Protein AF-A0A2I0QGS1-F1 (afdb_monomer_lite)

Secondary structure (DSSP, 8-state):
------PPPSEEESSHHHHHHHHHHSPTTPEEEE-S-EE-SS-SEE--TT-SS-EEEEEEEEEE-SSSSEEEEEES-BS-EEEEEEEESSSEEEEEE-EEEEETTEEEEE--BS-EEES-EEES-SS-SEEEES-BS-EEES-EEE----SSS--SEEEES-BS-EEES-EEES-SEEEEEES-BS-EEES-EEESSEEEEEES-TTS--B-----EES--TTS-SEE-S-EEHHHHTS-TTEEGGGTEESS-EEEETTEEESS-B--S-SSGGGS-TTEEEETTTTEEEE----TTEEEETTEEEE--TT-SS-SSS-SHHHHHHHHHHHHTT--EE--TTS-TT--EETTTS-----

Sequence (359 aa):
MLSSNVVACNIYCSDCTSCITAINSVSSGQTICLNTPIFSNETCINNPANFNNKIFDCRVKAISGNGSDYGIYLKGKYNNTIKNCIISNFNEGIYLSSSVEFIGGSYVEVPSSNNLITSNFLMFNNGDGIFIKDSSNNIISDNYIYQSSCNVGCGGISLWWSTDNYIINNNITSNTNGIYLKESSNNFIYNNFFDNWHNIAFEGNVSHINYWNTTKKQGKNIIGGSYLGGNFWSEFSNNLTSCNPNNGFCQNIFSISTNNIDKLPLTMLCLSNNSCLSTEACNMTTHTCQNLNCPENETLFNHTCVKCNLFDFDNNTEVDIFDAVIALEYISKGEIQIANLCTTPEGKIDLKKIGLCSI

Foldseek 3Di:
DDPPPPDDAPEEDAFLVRQLVVQQPDDACHEYEYDAAYEDAEARAAARPNNENYEYEDQLHEYEYQQEYEPHEHELYANYEYENYEFERYLEDYEFAWDWDCPPNDTDTRGHAHYEYEHYEQEHHQFEPYEGECHEHYEYEHYEQEAHEYDDDGANYEYANYAHYEAALYEQEAIQESYEYEVYAHYEAFLYEAHYVHPYYYHDPPQRAYHQWDPWDADQGNLGFGTTIGYEHCVVQVPDPQQQLQRQFGCDWADPDNNYIRNTYGHQNAPFLVSEPLQWGQDNVSSDTHGDDEDPQFDRGRHDTHRFDPQPQVSPNDRDPVSVVNLVVCVVVVHQWGDGPRADPPDTPRNVVVDPDDD

Structure (mmCIF, N/CA/C/O backbone):
data_AF-A0A2I0QGS1-F1
#
_entry.id   AF-A0A2I0QGS1-F1
#
loop_
_atom_site.group_PDB
_atom_site.id
_atom_site.type_symbol
_atom_site.label_atom_id
_atom_site.label_alt_id
_atom_site.label_comp_id
_atom_site.label_asym_id
_atom_site.label_entity_id
_atom_site.label_seq_id
_atom_site.pdbx_PDB_ins_code
_atom_site.Cartn_x
_atom_site.Cartn_y
_atom_site.Cartn_z
_atom_site.occupancy
_atom_site.B_iso_or_equiv
_atom_site.auth_seq_id
_atom_site.auth_comp_id
_atom_site.auth_asym_id
_atom_site.auth_atom_id
_atom_site.pdbx_PDB_model_num
ATOM 1 N N . MET A 1 1 ? -23.903 -2.412 -3.547 1.00 32.41 1 MET A N 1
ATOM 2 C CA . MET A 1 1 ? -23.782 -2.200 -5.004 1.00 32.41 1 MET A CA 1
ATOM 3 C C . MET A 1 1 ? -22.355 -1.767 -5.303 1.00 32.41 1 MET A C 1
ATOM 5 O O . MET A 1 1 ? -21.993 -0.653 -4.958 1.00 32.41 1 MET A O 1
ATOM 9 N N . LEU A 1 2 ? -21.521 -2.659 -5.841 1.00 36.44 2 LEU A N 1
ATOM 10 C CA . LEU A 1 2 ? -20.167 -2.326 -6.292 1.00 36.44 2 LEU A CA 1
ATOM 11 C C . LEU A 1 2 ? -20.243 -1.997 -7.784 1.00 36.44 2 LEU A C 1
ATOM 13 O O . LEU A 1 2 ? -20.258 -2.903 -8.609 1.00 36.44 2 LEU A O 1
ATOM 17 N N . SER A 1 3 ? -20.317 -0.715 -8.135 1.00 38.66 3 SER A N 1
ATOM 18 C CA . SER A 1 3 ? -19.952 -0.268 -9.481 1.00 38.66 3 SER A CA 1
ATOM 19 C C . SER A 1 3 ? -18.496 0.192 -9.443 1.00 38.66 3 SER A C 1
ATOM 21 O O . SER A 1 3 ? -18.204 1.387 -9.408 1.00 38.66 3 SER A O 1
ATOM 23 N N . SER A 1 4 ? -17.555 -0.751 -9.397 1.00 48.75 4 SER A N 1
ATOM 24 C CA . SER A 1 4 ? -16.209 -0.430 -9.856 1.00 48.75 4 SER A CA 1
ATOM 25 C C . SER A 1 4 ? -16.281 -0.372 -11.379 1.00 48.75 4 SER A C 1
ATOM 27 O O . SER A 1 4 ? -16.618 -1.353 -12.039 1.00 48.75 4 SER A O 1
ATOM 29 N N . ASN A 1 5 ? -16.031 0.808 -11.946 1.00 46.31 5 ASN A N 1
ATOM 30 C CA . ASN A 1 5 ? -15.779 0.940 -13.375 1.00 46.31 5 ASN A CA 1
ATOM 31 C C . ASN A 1 5 ? -14.607 0.013 -13.714 1.00 46.31 5 ASN A C 1
ATOM 33 O O . ASN A 1 5 ? -13.456 0.323 -13.402 1.00 46.31 5 ASN A O 1
ATOM 37 N N . VAL A 1 6 ? -14.899 -1.146 -14.305 1.00 54.75 6 VAL A N 1
ATOM 38 C CA . VAL A 1 6 ? -13.878 -2.019 -14.878 1.00 54.75 6 VAL A CA 1
ATOM 39 C C . VAL A 1 6 ? -13.280 -1.235 -16.037 1.00 54.75 6 VAL A C 1
ATOM 41 O O . VAL A 1 6 ? -13.885 -1.121 -17.101 1.00 54.75 6 VAL A O 1
ATOM 44 N N . VAL A 1 7 ? -12.119 -0.621 -15.808 1.00 66.50 7 VAL A N 1
ATOM 45 C CA . VAL A 1 7 ? -11.368 0.033 -16.879 1.00 66.50 7 VAL A CA 1
ATOM 46 C C . VAL A 1 7 ? -11.014 -1.052 -17.892 1.00 66.50 7 VAL A C 1
ATOM 48 O O . VAL A 1 7 ? -10.394 -2.057 -17.545 1.00 66.50 7 VAL A O 1
ATOM 51 N N . ALA A 1 8 ? -11.468 -0.882 -19.132 1.00 80.56 8 ALA A N 1
ATOM 52 C CA . ALA A 1 8 ? -11.190 -1.828 -20.200 1.00 80.56 8 ALA A CA 1
ATOM 53 C C . ALA A 1 8 ? -9.677 -1.893 -20.465 1.00 80.56 8 ALA A C 1
ATOM 55 O O . ALA A 1 8 ? -9.013 -0.866 -20.593 1.00 80.56 8 ALA A O 1
ATOM 56 N N . CYS A 1 9 ? -9.135 -3.106 -20.559 1.00 93.00 9 CYS A N 1
ATOM 57 C CA . CYS A 1 9 ? -7.736 -3.324 -20.916 1.00 93.00 9 CYS A CA 1
ATOM 58 C C . CYS A 1 9 ? -7.487 -2.897 -22.365 1.00 93.00 9 CYS A C 1
ATOM 60 O O . CYS A 1 9 ? -8.205 -3.335 -23.263 1.00 93.00 9 CYS A O 1
ATOM 62 N N . ASN A 1 10 ? -6.453 -2.091 -22.603 1.00 96.12 10 ASN A N 1
ATOM 63 C CA . ASN A 1 10 ? -6.047 -1.710 -23.956 1.00 96.12 10 ASN A CA 1
ATOM 64 C C . ASN A 1 10 ? -5.154 -2.774 -24.598 1.00 96.12 10 ASN A C 1
ATOM 66 O O . ASN A 1 10 ? -5.237 -3.005 -25.800 1.00 96.12 10 ASN A O 1
ATOM 70 N N . ILE A 1 11 ? -4.309 -3.420 -23.797 1.00 97.25 11 ILE A N 1
ATOM 71 C CA . ILE A 1 11 ? -3.409 -4.483 -24.239 1.00 97.25 11 ILE A CA 1
ATOM 72 C C . ILE A 1 11 ? -3.237 -5.518 -23.126 1.00 97.25 11 ILE A C 1
ATOM 74 O O . ILE A 1 11 ? -3.376 -5.201 -21.942 1.00 97.25 11 ILE A O 1
ATOM 78 N N . TYR A 1 12 ? -2.921 -6.749 -23.514 1.00 97.56 12 TYR A N 1
ATOM 79 C CA . TYR A 1 12 ? -2.659 -7.850 -22.596 1.00 97.56 12 TYR A CA 1
ATOM 80 C C . TYR A 1 12 ? -1.213 -8.326 -22.716 1.00 97.56 12 TYR A C 1
ATOM 82 O O . TYR A 1 12 ? -0.638 -8.306 -23.803 1.00 97.56 12 TYR A O 1
ATOM 90 N N . CYS A 1 13 ? -0.657 -8.802 -21.608 1.00 98.19 13 CYS A N 1
ATOM 91 C CA . CYS A 1 13 ? 0.623 -9.502 -21.564 1.00 98.19 13 CYS A CA 1
ATOM 92 C C . CYS A 1 13 ? 0.522 -10.775 -20.717 1.00 98.19 13 CYS A C 1
ATOM 94 O O . CYS A 1 13 ? -0.423 -10.918 -19.940 1.00 98.19 13 CYS A O 1
ATOM 96 N N . SER A 1 14 ? 1.452 -11.716 -20.896 1.00 97.88 14 SER A N 1
ATOM 97 C CA . SER A 1 14 ? 1.392 -13.048 -20.256 1.00 97.88 14 SER A CA 1
ATOM 98 C C . SER A 1 14 ? 2.724 -13.513 -19.649 1.00 97.88 14 SER A C 1
ATOM 100 O O . SER A 1 14 ? 2.772 -14.546 -18.991 1.00 97.88 14 SER A O 1
ATOM 102 N N . ASP A 1 15 ? 3.794 -12.747 -19.841 1.00 98.44 15 ASP A N 1
ATOM 103 C CA . ASP A 1 15 ? 5.128 -12.965 -19.279 1.00 98.44 15 ASP A CA 1
ATOM 104 C C . ASP A 1 15 ? 5.841 -11.607 -19.117 1.00 98.44 15 ASP A C 1
ATOM 106 O O . ASP A 1 15 ? 5.359 -10.581 -19.609 1.00 98.44 15 ASP A O 1
ATOM 110 N N . CYS A 1 16 ? 6.978 -11.575 -18.414 1.00 98.50 16 CYS A N 1
ATOM 111 C CA . CYS A 1 16 ? 7.693 -10.324 -18.135 1.00 98.50 16 CYS A CA 1
ATOM 112 C C . CYS A 1 16 ? 8.069 -9.575 -19.428 1.00 98.50 16 CYS A C 1
ATOM 114 O O . CYS A 1 16 ? 7.838 -8.369 -19.539 1.00 98.50 16 CYS A O 1
ATOM 116 N N . THR A 1 17 ? 8.567 -10.288 -20.444 1.00 98.38 17 THR A N 1
ATOM 117 C CA . THR A 1 17 ? 8.978 -9.704 -21.730 1.00 98.38 17 THR A CA 1
ATOM 118 C C . THR A 1 17 ? 7.805 -9.068 -22.471 1.00 98.38 17 THR A C 1
ATOM 120 O O . THR A 1 17 ? 7.872 -7.898 -22.843 1.00 98.38 17 THR A O 1
ATOM 123 N N . SER A 1 18 ? 6.703 -9.796 -22.645 1.00 98.50 18 SER A N 1
ATOM 124 C CA . SER A 1 18 ? 5.487 -9.300 -23.289 1.00 98.50 18 SER A CA 1
ATOM 125 C C . SER A 1 18 ? 4.861 -8.153 -22.506 1.00 98.50 18 SER A C 1
ATOM 127 O O . SER A 1 18 ? 4.315 -7.243 -23.127 1.00 98.50 18 SER A O 1
ATOM 129 N N . CYS A 1 19 ? 4.975 -8.127 -21.173 1.00 98.56 19 CYS A N 1
ATOM 130 C CA . CYS A 1 19 ? 4.519 -6.991 -20.375 1.00 98.56 19 CYS A CA 1
ATOM 131 C C . CYS A 1 19 ? 5.369 -5.748 -20.630 1.00 98.56 19 CYS A C 1
ATOM 133 O O . CYS A 1 19 ? 4.812 -4.678 -20.869 1.00 98.56 19 CYS A O 1
ATOM 135 N N . ILE A 1 20 ? 6.696 -5.876 -20.674 1.00 98.56 20 ILE A N 1
ATOM 136 C CA . ILE A 1 20 ? 7.593 -4.766 -21.022 1.00 98.56 20 ILE A CA 1
ATOM 137 C C . ILE A 1 20 ? 7.304 -4.263 -22.446 1.00 98.56 20 ILE A C 1
ATOM 139 O O . ILE A 1 20 ? 7.189 -3.053 -22.661 1.00 98.56 20 ILE A O 1
ATOM 143 N N . THR A 1 21 ? 7.130 -5.164 -23.418 1.00 98.50 21 THR A N 1
ATOM 144 C CA . THR A 1 21 ? 6.752 -4.803 -24.794 1.00 98.50 21 THR A CA 1
ATOM 145 C C . THR A 1 21 ? 5.407 -4.079 -24.831 1.00 98.50 21 THR A C 1
ATOM 147 O O . THR A 1 21 ? 5.300 -3.019 -25.449 1.00 98.50 21 THR A O 1
ATOM 150 N N . ALA A 1 22 ? 4.398 -4.597 -24.128 1.00 98.19 22 ALA A N 1
ATOM 151 C CA . ALA A 1 22 ? 3.074 -3.998 -24.051 1.00 98.19 22 ALA A CA 1
ATOM 152 C C . ALA A 1 22 ? 3.127 -2.586 -23.448 1.00 98.19 22 ALA A C 1
ATOM 154 O O . ALA A 1 22 ? 2.631 -1.643 -24.065 1.00 98.19 22 ALA A O 1
ATOM 155 N N . ILE A 1 23 ? 3.808 -2.419 -22.308 1.00 98.06 23 ILE A N 1
ATOM 156 C CA . ILE A 1 23 ? 4.016 -1.124 -21.639 1.00 98.06 23 ILE A CA 1
ATOM 157 C C . ILE A 1 23 ? 4.682 -0.122 -22.582 1.00 98.06 23 ILE A C 1
ATOM 159 O O . ILE A 1 23 ? 4.268 1.037 -22.643 1.00 98.06 23 ILE A O 1
ATOM 163 N N . ASN A 1 24 ? 5.687 -0.561 -23.341 1.00 98.00 24 ASN A N 1
ATOM 164 C CA . ASN A 1 24 ? 6.403 0.320 -24.255 1.00 98.00 24 ASN A CA 1
ATOM 165 C C . ASN A 1 24 ? 5.608 0.708 -25.510 1.00 98.00 24 ASN A C 1
ATOM 167 O O . ASN A 1 24 ? 5.930 1.728 -26.122 1.00 98.00 24 ASN A O 1
ATOM 171 N N . SER A 1 25 ? 4.600 -0.085 -25.883 1.00 96.88 25 SER A N 1
ATOM 172 C CA . SER A 1 25 ? 3.802 0.099 -27.103 1.00 96.88 25 SER A CA 1
ATOM 173 C C . SER A 1 25 ? 2.579 1.001 -26.929 1.00 96.88 25 SER A C 1
ATOM 175 O O . SER A 1 25 ? 2.129 1.623 -27.891 1.00 96.88 25 SER A O 1
ATOM 177 N N . VAL A 1 26 ? 2.024 1.070 -25.716 1.00 96.19 26 VAL A N 1
ATOM 178 C CA . VAL A 1 26 ? 0.773 1.791 -25.469 1.00 96.19 26 VAL A CA 1
ATOM 179 C C . VAL A 1 26 ? 0.989 3.285 -25.242 1.00 96.19 26 VAL A C 1
ATOM 181 O O . VAL A 1 26 ? 2.034 3.744 -24.777 1.00 96.19 26 VAL A O 1
ATOM 184 N N . SER A 1 27 ? -0.044 4.060 -25.555 1.00 96.69 27 SER A N 1
ATOM 185 C CA . SER A 1 27 ? -0.087 5.507 -25.348 1.00 96.69 27 SER A CA 1
ATOM 186 C C . SER A 1 27 ? -0.335 5.880 -23.881 1.00 96.69 27 SER A C 1
ATOM 188 O O . SER A 1 27 ? -0.695 5.046 -23.051 1.00 96.69 27 SER A O 1
ATOM 190 N N . SER A 1 28 ? -0.142 7.160 -23.558 1.00 96.81 28 SER A N 1
ATOM 191 C CA . SER A 1 28 ? -0.518 7.734 -22.259 1.00 96.81 28 SER A CA 1
ATOM 192 C C . SER A 1 28 ? -2.003 7.488 -21.943 1.00 96.81 28 SER A C 1
ATOM 194 O O . SER A 1 28 ? -2.846 7.530 -22.838 1.00 96.81 28 SER A O 1
ATOM 196 N N . GLY A 1 29 ? -2.319 7.216 -20.679 1.00 93.75 29 GLY A N 1
ATOM 197 C CA . GLY A 1 29 ? -3.659 6.918 -20.170 1.00 93.75 29 GLY A CA 1
ATOM 198 C C . GLY A 1 29 ? -4.144 5.486 -20.418 1.00 93.75 29 GLY A C 1
ATOM 199 O O . GLY A 1 29 ? -5.206 5.116 -19.920 1.00 93.75 29 GLY A O 1
ATOM 200 N N . GLN A 1 30 ? -3.397 4.668 -21.167 1.00 96.25 30 GLN A N 1
ATOM 201 C CA . GLN A 1 30 ? -3.814 3.305 -21.492 1.00 96.25 30 GLN A CA 1
ATOM 202 C C . GLN A 1 30 ? -3.468 2.297 -20.388 1.00 96.25 30 GLN A C 1
ATOM 204 O O . GLN A 1 30 ? -2.495 2.446 -19.643 1.00 96.25 30 GLN A O 1
ATOM 209 N N . THR A 1 31 ? -4.292 1.250 -20.314 1.00 97.56 31 THR A N 1
ATOM 210 C CA . THR A 1 31 ? -4.192 0.160 -19.343 1.00 97.56 31 THR A CA 1
ATOM 211 C C . THR A 1 31 ? -3.595 -1.091 -19.981 1.00 97.56 31 THR A C 1
ATOM 213 O O . THR A 1 31 ? -4.142 -1.638 -20.942 1.00 97.56 31 THR A O 1
ATOM 216 N N . ILE A 1 32 ? -2.491 -1.561 -19.408 1.00 98.12 32 ILE A N 1
ATOM 217 C CA . ILE A 1 32 ? -1.868 -2.854 -19.676 1.00 98.12 32 ILE A CA 1
ATOM 218 C C . ILE A 1 32 ? -2.392 -3.841 -18.641 1.00 98.12 32 ILE A C 1
ATOM 220 O O . ILE A 1 32 ? -2.326 -3.566 -17.443 1.00 98.12 32 ILE A O 1
ATOM 224 N N . CYS A 1 33 ? -2.890 -4.986 -19.097 1.00 98.19 33 CYS A N 1
ATOM 225 C CA . CYS A 1 33 ? -3.448 -6.000 -18.218 1.00 98.19 33 CYS A CA 1
ATOM 226 C C . CYS A 1 33 ? -2.664 -7.304 -18.246 1.00 98.19 33 CYS A C 1
ATOM 228 O O . CYS A 1 33 ? -2.400 -7.863 -19.313 1.00 98.19 33 CYS A O 1
ATOM 230 N N . LEU A 1 34 ? -2.396 -7.851 -17.065 1.00 97.75 34 LEU A N 1
ATOM 231 C CA . LEU A 1 34 ? -1.830 -9.188 -16.963 1.00 97.75 34 LEU A CA 1
ATOM 232 C C . LEU A 1 34 ? -2.898 -10.248 -17.266 1.00 97.75 34 LEU A C 1
ATOM 234 O O . LEU A 1 34 ? -3.995 -10.242 -16.693 1.00 97.75 34 LEU A O 1
ATOM 238 N N . ASN A 1 35 ? -2.595 -11.175 -18.171 1.00 95.44 35 ASN A N 1
ATOM 239 C CA . ASN A 1 35 ? -3.523 -12.213 -18.617 1.00 95.44 35 ASN A CA 1
ATOM 240 C C . ASN A 1 35 ? -3.312 -13.567 -17.930 1.00 95.44 35 ASN A C 1
ATOM 242 O O . ASN A 1 35 ? -4.267 -14.325 -17.790 1.00 95.44 35 ASN A O 1
ATOM 246 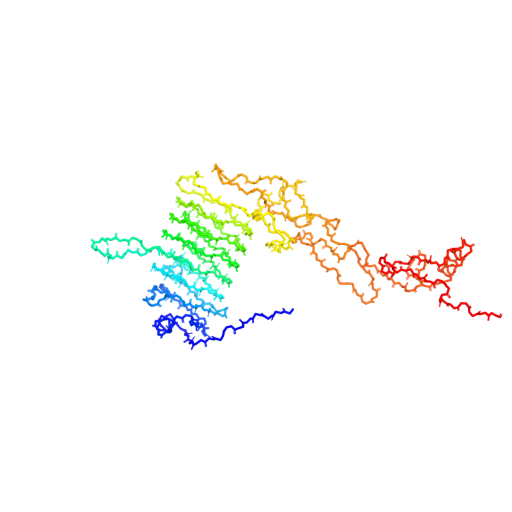N N . THR A 1 36 ? -2.109 -13.851 -17.441 1.00 95.56 36 THR A N 1
ATOM 247 C CA . THR A 1 36 ? -1.756 -15.109 -16.764 1.00 95.56 36 THR A CA 1
ATOM 248 C C . THR A 1 36 ? -0.816 -14.830 -15.593 1.00 95.56 36 THR A C 1
ATOM 250 O O . THR A 1 36 ? -0.124 -13.818 -15.621 1.00 95.56 36 THR A O 1
ATOM 253 N N . PRO A 1 37 ? -0.773 -15.680 -14.554 1.00 97.56 37 PRO A N 1
ATOM 254 C CA . PRO A 1 37 ? 0.287 -15.603 -13.553 1.00 97.56 37 PRO A CA 1
ATOM 255 C C . PRO A 1 37 ? 1.679 -15.726 -14.193 1.00 97.56 37 PRO A C 1
ATOM 257 O O . PRO A 1 37 ? 1.837 -16.460 -15.170 1.00 97.56 37 PRO A O 1
ATOM 260 N N . ILE A 1 38 ? 2.673 -15.035 -13.635 1.00 98.44 38 ILE A N 1
ATOM 261 C CA . ILE A 1 38 ? 4.065 -15.032 -14.097 1.00 98.44 38 ILE A CA 1
ATOM 262 C C . ILE A 1 38 ? 4.978 -15.532 -12.979 1.00 98.44 38 ILE A C 1
ATOM 264 O O . ILE A 1 38 ? 4.819 -15.147 -11.822 1.00 98.44 38 ILE A O 1
ATOM 268 N N . PHE A 1 39 ? 5.974 -16.333 -13.348 1.00 97.88 39 PHE A N 1
ATOM 269 C CA . PHE A 1 39 ? 7.136 -16.626 -12.515 1.00 97.88 39 PHE A CA 1
ATOM 270 C C . PHE A 1 39 ? 8.396 -16.027 -13.156 1.00 97.88 39 PHE A C 1
ATOM 272 O O . PHE A 1 39 ? 8.568 -16.141 -14.370 1.00 97.88 39 PHE A O 1
ATOM 279 N N . SER A 1 40 ? 9.267 -15.404 -12.360 1.00 97.81 40 SER A N 1
ATOM 280 C CA . SER A 1 40 ? 10.517 -14.783 -12.815 1.00 97.81 40 SER A CA 1
ATOM 281 C C . SER A 1 40 ? 11.689 -15.163 -11.908 1.00 97.81 40 SER A C 1
ATOM 283 O O . SER A 1 40 ? 11.538 -15.231 -10.694 1.00 97.81 40 SER A O 1
ATOM 285 N N . ASN A 1 41 ? 12.872 -15.377 -12.488 1.00 97.44 41 ASN A N 1
ATOM 286 C CA . ASN A 1 41 ? 14.121 -15.567 -11.729 1.00 97.44 41 ASN A CA 1
ATOM 287 C C . ASN A 1 41 ? 14.941 -14.275 -11.588 1.00 97.44 41 ASN A C 1
ATOM 289 O O . ASN A 1 41 ? 16.016 -14.299 -11.002 1.00 97.44 41 ASN A O 1
ATOM 293 N N . GLU A 1 42 ? 14.454 -13.187 -12.176 1.00 97.88 42 GLU A N 1
ATOM 294 C CA . GLU A 1 42 ? 15.071 -11.863 -12.192 1.00 97.88 42 GLU A CA 1
ATOM 295 C C . GLU A 1 42 ? 13.987 -10.792 -12.014 1.00 97.88 42 GLU A C 1
ATOM 297 O O . GLU A 1 42 ? 12.804 -11.107 -11.825 1.00 97.88 42 GLU A O 1
ATOM 302 N N . THR A 1 43 ? 14.359 -9.516 -12.132 1.00 98.69 43 THR A N 1
ATOM 303 C CA . THR A 1 43 ? 13.372 -8.433 -12.083 1.00 98.69 43 THR A CA 1
ATOM 304 C C . THR A 1 43 ? 12.337 -8.580 -13.202 1.00 98.69 43 THR A C 1
ATOM 306 O O . THR A 1 43 ? 12.707 -8.528 -14.373 1.00 98.69 43 THR A O 1
ATOM 309 N N . CYS A 1 44 ? 11.044 -8.706 -12.876 1.00 98.69 44 CYS A N 1
ATOM 310 C CA . CYS A 1 44 ? 10.032 -8.971 -13.905 1.00 98.69 44 CYS A CA 1
ATOM 311 C C . CYS A 1 44 ? 9.688 -7.722 -14.728 1.00 98.69 44 CYS A C 1
ATOM 313 O O . CYS A 1 44 ? 9.939 -7.671 -15.932 1.00 98.69 44 CYS A O 1
ATOM 315 N N . ILE A 1 45 ? 9.131 -6.681 -14.103 1.00 98.75 45 ILE A N 1
ATOM 316 C CA . ILE A 1 45 ? 8.904 -5.401 -14.787 1.00 98.75 45 ILE A CA 1
ATOM 317 C C . ILE A 1 45 ? 10.102 -4.498 -14.512 1.00 98.75 45 ILE A C 1
ATOM 319 O O . ILE A 1 45 ? 10.104 -3.709 -13.569 1.00 98.75 45 ILE A O 1
ATOM 323 N N . ASN A 1 46 ? 11.144 -4.647 -15.329 1.00 98.38 46 ASN A N 1
ATOM 324 C CA . ASN A 1 46 ? 12.415 -3.954 -15.141 1.00 98.38 46 ASN A CA 1
ATOM 325 C C . ASN A 1 46 ? 12.457 -2.614 -15.886 1.00 98.38 46 ASN A C 1
ATOM 327 O O . ASN A 1 46 ? 12.838 -2.554 -17.055 1.00 98.38 46 ASN A O 1
ATOM 331 N N . ASN A 1 47 ? 12.035 -1.546 -15.207 1.00 98.06 47 ASN A N 1
ATOM 332 C CA . ASN A 1 47 ? 12.120 -0.151 -15.642 1.00 98.06 47 ASN A CA 1
ATOM 333 C C . ASN A 1 47 ? 11.890 0.090 -17.157 1.00 98.06 47 ASN A C 1
ATOM 335 O O . ASN A 1 47 ? 12.785 0.589 -17.850 1.00 98.06 47 ASN A O 1
ATOM 339 N N . PRO A 1 48 ? 10.703 -0.235 -17.708 1.00 97.75 48 PRO A N 1
ATOM 340 C CA . PRO A 1 48 ? 10.429 -0.035 -19.128 1.00 97.75 48 PRO A CA 1
ATOM 341 C C . PRO A 1 48 ? 10.589 1.439 -19.528 1.00 97.75 48 PRO A C 1
ATOM 343 O O . PRO A 1 48 ? 10.124 2.349 -18.833 1.00 97.75 48 PRO A O 1
ATOM 346 N N . ALA A 1 49 ? 11.229 1.687 -20.674 1.00 95.56 49 ALA A N 1
ATOM 347 C CA . ALA A 1 49 ? 11.586 3.030 -21.131 1.00 95.56 49 ALA A CA 1
ATOM 348 C C . ALA A 1 49 ? 10.381 3.986 -21.159 1.00 95.56 49 ALA A C 1
ATOM 350 O O . ALA A 1 49 ? 10.453 5.082 -20.598 1.00 95.56 49 ALA A O 1
ATOM 351 N N . ASN A 1 50 ? 9.249 3.536 -21.705 1.00 96.12 50 ASN A N 1
ATOM 352 C CA . ASN A 1 50 ? 8.061 4.367 -21.885 1.00 96.12 50 ASN A CA 1
ATOM 353 C C . ASN A 1 50 ? 7.028 4.202 -20.762 1.00 96.12 50 ASN A C 1
ATOM 355 O O . ASN A 1 50 ? 5.850 4.472 -20.987 1.00 96.12 50 ASN A O 1
ATOM 359 N N . PHE A 1 51 ? 7.412 3.784 -19.554 1.00 97.69 51 PHE A N 1
ATOM 360 C CA . PHE A 1 51 ? 6.452 3.619 -18.458 1.00 97.69 51 PHE A CA 1
ATOM 361 C C . PHE A 1 51 ? 6.167 4.930 -17.703 1.00 97.69 51 PHE A C 1
ATOM 363 O O . PHE A 1 51 ? 6.556 5.086 -16.554 1.00 97.69 51 PHE A O 1
ATOM 370 N N . ASN A 1 52 ? 5.490 5.873 -18.359 1.00 98.38 52 ASN A N 1
ATOM 371 C CA . ASN A 1 52 ? 4.952 7.089 -17.741 1.00 98.38 52 ASN A CA 1
ATOM 372 C C . ASN A 1 52 ? 3.497 7.292 -18.162 1.00 98.38 52 ASN A C 1
ATOM 374 O O . ASN A 1 52 ? 3.154 7.035 -19.326 1.00 98.38 52 ASN A O 1
ATOM 378 N N . ASN A 1 53 ? 2.682 7.822 -17.245 1.00 98.44 53 ASN A N 1
ATOM 379 C CA . ASN A 1 53 ? 1.255 8.085 -17.447 1.00 98.44 53 ASN A CA 1
ATOM 380 C C . ASN A 1 53 ? 0.466 6.830 -17.870 1.00 98.44 53 ASN A C 1
ATOM 382 O O . ASN A 1 53 ? -0.361 6.900 -18.777 1.00 98.44 53 ASN A O 1
ATOM 386 N N . LYS A 1 54 ? 0.763 5.658 -17.302 1.00 98.19 54 LYS A N 1
ATOM 387 C CA . LYS A 1 54 ? 0.143 4.381 -17.703 1.00 98.19 54 LYS A CA 1
ATOM 388 C C . LYS A 1 54 ? -0.391 3.606 -16.511 1.00 98.19 54 LYS A C 1
ATOM 390 O O . LYS A 1 54 ? 0.049 3.794 -15.380 1.00 98.19 54 LYS A O 1
ATOM 395 N N . ILE A 1 55 ? -1.323 2.699 -16.782 1.00 98.56 55 ILE A N 1
ATOM 396 C CA . ILE A 1 55 ? -1.907 1.819 -15.770 1.00 98.56 55 ILE A CA 1
ATOM 397 C C . ILE A 1 55 ? -1.431 0.393 -16.047 1.00 98.56 55 ILE A C 1
ATOM 399 O O . ILE A 1 55 ? -1.657 -0.130 -17.135 1.00 98.56 55 ILE A O 1
ATOM 403 N N . PHE A 1 56 ? -0.799 -0.240 -15.066 1.00 98.50 56 PHE A N 1
ATOM 404 C CA . PHE A 1 56 ? -0.508 -1.669 -15.062 1.00 98.50 56 PHE A CA 1
ATOM 405 C C . PHE A 1 56 ? -1.443 -2.352 -14.063 1.00 98.50 56 PHE A C 1
ATOM 407 O O . PHE A 1 56 ? -1.338 -2.156 -12.852 1.00 98.50 56 PHE A O 1
ATOM 414 N N . ASP A 1 57 ? -2.411 -3.097 -14.592 1.00 98.38 57 ASP A N 1
ATOM 415 C CA . ASP A 1 57 ? -3.440 -3.793 -13.823 1.00 98.38 57 ASP A CA 1
ATOM 416 C C . ASP A 1 57 ? -3.215 -5.303 -13.920 1.00 98.38 57 ASP A C 1
ATOM 418 O O . ASP A 1 57 ? -3.442 -5.927 -14.960 1.00 98.38 57 ASP A O 1
ATOM 422 N N . CYS A 1 58 ? -2.781 -5.926 -12.830 1.00 97.81 58 CYS A N 1
ATOM 423 C CA . CYS A 1 58 ? -2.536 -7.363 -12.846 1.00 97.81 58 CYS A CA 1
ATOM 424 C C . CYS A 1 58 ? -3.825 -8.193 -12.769 1.00 97.81 58 CYS A C 1
ATOM 426 O O . CYS A 1 58 ? -3.780 -9.409 -12.952 1.00 97.81 58 CYS A O 1
ATOM 428 N N . ARG A 1 59 ? -4.985 -7.571 -12.514 1.00 94.50 59 ARG A N 1
ATOM 429 C CA . ARG A 1 59 ? -6.291 -8.243 -12.435 1.00 94.50 59 ARG A CA 1
ATOM 430 C C . ARG A 1 59 ? -6.289 -9.444 -11.485 1.00 94.50 59 ARG A C 1
ATOM 432 O O . ARG A 1 59 ? -6.802 -10.510 -11.825 1.00 94.50 59 ARG A O 1
ATOM 439 N N . VAL A 1 60 ? -5.687 -9.250 -10.315 1.00 93.44 60 VAL A N 1
ATOM 440 C CA . VAL A 1 60 ? -5.522 -10.221 -9.222 1.00 93.44 60 VAL A CA 1
ATOM 441 C C . VAL A 1 60 ? -4.704 -11.449 -9.647 1.00 93.44 60 VAL A C 1
ATOM 443 O O . VAL A 1 60 ? -4.857 -12.539 -9.107 1.00 93.44 60 VAL A O 1
ATOM 446 N N . LYS A 1 61 ? -3.823 -11.297 -10.643 1.00 95.06 61 LYS A N 1
ATOM 447 C CA . LYS A 1 61 ? -2.880 -12.345 -11.053 1.00 95.06 61 LYS A CA 1
ATOM 448 C C . LYS A 1 61 ? -1.521 -12.150 -10.401 1.00 95.06 61 LYS A C 1
ATOM 450 O O . LYS A 1 61 ? -1.125 -11.026 -10.083 1.00 95.06 61 LYS A O 1
ATOM 455 N N . ALA A 1 62 ? -0.836 -13.274 -10.213 1.00 96.56 62 ALA A N 1
ATOM 456 C CA . ALA A 1 62 ? 0.444 -13.314 -9.532 1.00 96.56 62 ALA A CA 1
ATOM 457 C C . ALA A 1 62 ? 1.618 -12.962 -10.451 1.00 96.56 62 ALA A C 1
ATOM 459 O O . ALA A 1 62 ? 1.654 -13.379 -11.606 1.00 96.56 62 ALA A O 1
ATOM 460 N N . ILE A 1 63 ? 2.584 -12.237 -9.902 1.00 98.69 63 ILE A N 1
ATOM 461 C CA . ILE A 1 63 ? 3.959 -12.137 -10.379 1.00 98.69 63 ILE A CA 1
ATOM 462 C C . ILE A 1 63 ? 4.809 -12.645 -9.215 1.00 98.69 63 ILE A C 1
ATOM 464 O O . ILE A 1 63 ? 4.845 -12.016 -8.159 1.00 98.69 63 ILE A O 1
ATOM 468 N N . SER A 1 64 ? 5.443 -13.799 -9.382 1.00 98.25 64 SER A N 1
ATOM 469 C CA . SER A 1 64 ? 6.208 -14.456 -8.322 1.00 98.25 64 SER A CA 1
ATOM 470 C C . SER A 1 64 ? 7.680 -14.583 -8.698 1.00 98.25 64 SER A C 1
ATOM 472 O O . SER A 1 64 ? 8.001 -14.884 -9.847 1.00 98.25 64 SER A O 1
ATOM 474 N N . GLY A 1 65 ? 8.559 -14.361 -7.726 1.00 98.19 65 GLY A N 1
ATOM 475 C CA . GLY A 1 65 ? 10.004 -14.497 -7.861 1.00 98.19 65 GLY A CA 1
ATOM 476 C C . GLY A 1 65 ? 10.565 -15.753 -7.188 1.00 98.19 65 GLY A C 1
ATOM 477 O O . GLY A 1 65 ? 9.830 -16.657 -6.778 1.00 98.19 65 GLY A O 1
ATOM 478 N N . ASN A 1 66 ? 11.889 -15.785 -7.044 1.00 96.25 66 ASN A N 1
ATOM 479 C CA . ASN A 1 66 ? 12.671 -16.834 -6.376 1.00 96.25 66 ASN A CA 1
ATOM 480 C C . ASN A 1 66 ? 13.344 -16.360 -5.065 1.00 96.25 66 ASN A C 1
ATOM 482 O O . ASN A 1 66 ? 14.170 -17.074 -4.499 1.00 96.25 66 ASN A O 1
ATOM 486 N N . GLY A 1 67 ? 13.012 -15.156 -4.599 1.00 93.56 67 GLY A N 1
ATOM 487 C CA . GLY A 1 67 ? 13.565 -14.509 -3.413 1.00 93.56 67 GLY A CA 1
ATOM 488 C C . GLY A 1 67 ? 14.671 -13.485 -3.689 1.00 93.56 67 GLY A C 1
ATOM 489 O O . GLY A 1 67 ? 15.185 -12.911 -2.729 1.00 93.56 67 GLY A O 1
ATOM 490 N 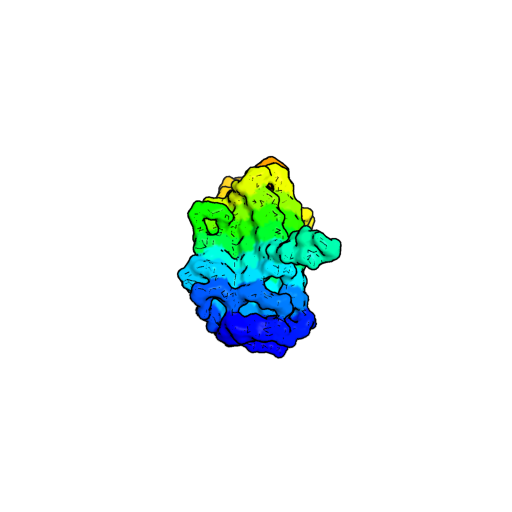N . SER A 1 68 ? 15.048 -13.250 -4.951 1.00 95.38 68 SER A N 1
ATOM 491 C CA . SER A 1 68 ? 15.968 -12.180 -5.365 1.00 95.38 68 SER A CA 1
ATOM 492 C C . SER A 1 68 ? 15.257 -11.090 -6.171 1.00 95.38 68 SER A C 1
ATOM 494 O O . SER A 1 68 ? 14.070 -11.203 -6.477 1.00 95.38 68 SER A O 1
ATOM 496 N N . ASP A 1 69 ? 15.989 -10.024 -6.507 1.00 97.88 69 ASP A N 1
ATOM 497 C CA . ASP A 1 69 ? 15.560 -8.985 -7.453 1.00 97.88 69 ASP A CA 1
ATOM 498 C C . ASP A 1 69 ? 14.220 -8.312 -7.096 1.00 97.88 69 ASP A C 1
ATOM 500 O O . ASP A 1 69 ? 13.821 -8.274 -5.930 1.00 97.88 69 ASP A O 1
ATOM 504 N N . TYR A 1 70 ? 13.558 -7.703 -8.085 1.00 98.62 70 TYR A N 1
ATOM 505 C CA . TYR A 1 70 ? 12.372 -6.880 -7.879 1.00 98.62 70 TYR A CA 1
ATOM 506 C C . TYR A 1 70 ? 11.167 -7.393 -8.675 1.00 98.62 70 TYR A C 1
ATOM 508 O O . TYR A 1 70 ? 11.283 -7.716 -9.856 1.00 98.62 70 TYR A O 1
ATOM 516 N N . GLY A 1 71 ? 9.971 -7.399 -8.092 1.00 98.75 71 GLY A N 1
ATOM 517 C CA . GLY A 1 71 ? 8.763 -7.729 -8.856 1.00 98.75 71 GLY A CA 1
ATOM 518 C C . GLY A 1 71 ? 8.500 -6.680 -9.938 1.00 98.75 71 GLY A C 1
ATOM 519 O O . GLY A 1 71 ? 8.449 -6.975 -11.138 1.00 98.75 71 GLY A O 1
ATOM 520 N N . ILE A 1 72 ? 8.390 -5.424 -9.507 1.00 98.88 72 ILE A N 1
ATOM 521 C CA . ILE A 1 72 ? 8.244 -4.256 -10.378 1.00 98.88 72 ILE A CA 1
ATOM 522 C C . ILE A 1 72 ? 9.243 -3.190 -9.944 1.00 98.88 72 ILE A C 1
ATOM 524 O O . ILE A 1 72 ? 9.203 -2.737 -8.806 1.00 98.88 72 ILE A O 1
ATOM 528 N N . TYR A 1 73 ? 10.099 -2.750 -10.862 1.00 98.88 73 TYR A N 1
ATOM 529 C CA . TYR A 1 73 ? 11.089 -1.711 -10.610 1.00 98.88 73 TYR A CA 1
ATOM 530 C C . TYR A 1 73 ? 10.882 -0.514 -11.534 1.00 98.88 73 TYR A C 1
ATOM 532 O O . TYR A 1 73 ? 10.913 -0.658 -12.757 1.00 98.88 73 TYR A O 1
ATOM 540 N N . LEU A 1 74 ? 10.708 0.676 -10.957 1.00 98.62 74 LEU A N 1
ATOM 541 C CA . LEU A 1 74 ? 10.563 1.934 -11.681 1.00 98.62 74 LEU A CA 1
ATOM 542 C C . LEU A 1 74 ? 11.631 2.939 -11.239 1.00 98.62 74 LEU A C 1
ATOM 544 O O . LEU A 1 74 ? 11.745 3.259 -10.058 1.00 98.62 74 LEU A O 1
ATOM 548 N N . LYS A 1 75 ? 12.379 3.470 -12.211 1.00 98.19 75 LYS A N 1
ATOM 549 C CA . LYS A 1 75 ? 13.456 4.437 -11.987 1.00 98.19 75 LYS A CA 1
ATOM 550 C C . LYS A 1 75 ? 13.156 5.749 -12.711 1.00 98.19 75 LYS A C 1
ATOM 552 O O . LYS A 1 75 ? 13.120 5.773 -13.944 1.00 98.19 75 LYS A O 1
ATOM 557 N N . GLY A 1 76 ? 12.944 6.823 -11.951 1.00 97.94 76 GLY A N 1
ATOM 558 C CA . GLY A 1 76 ? 12.554 8.144 -12.459 1.00 97.94 76 GLY A CA 1
ATOM 559 C C . GLY A 1 76 ? 11.241 8.134 -13.249 1.00 97.94 76 GLY A C 1
ATOM 560 O O . GLY A 1 76 ? 11.117 8.832 -14.255 1.00 97.94 76 GLY A O 1
ATOM 561 N N . LYS A 1 77 ? 10.279 7.282 -12.867 1.00 98.19 77 LYS A N 1
ATOM 562 C CA . LYS A 1 77 ? 8.987 7.165 -13.565 1.00 98.19 77 LYS A CA 1
ATOM 563 C C . LYS A 1 77 ? 7.886 7.903 -12.829 1.00 98.19 77 LYS A C 1
ATOM 565 O O . LYS A 1 77 ? 7.919 8.018 -11.603 1.00 98.19 77 LYS A O 1
ATOM 570 N N . TYR A 1 78 ? 6.897 8.379 -13.577 1.00 98.56 78 TYR A N 1
ATOM 571 C CA . TYR A 1 78 ? 5.855 9.230 -13.025 1.00 98.56 78 TYR A CA 1
ATOM 572 C C . TYR A 1 78 ? 4.456 8.996 -13.589 1.00 98.56 78 TYR A C 1
ATOM 574 O O . TYR A 1 78 ? 4.272 8.521 -14.716 1.00 98.56 78 TYR A O 1
ATOM 582 N N . ASN A 1 79 ? 3.459 9.396 -12.794 1.00 98.62 79 ASN A N 1
ATOM 583 C CA . ASN A 1 79 ? 2.032 9.323 -13.122 1.00 98.62 79 ASN A CA 1
ATOM 584 C C . ASN A 1 79 ? 1.551 7.909 -13.488 1.00 98.62 79 ASN A C 1
ATOM 586 O O . ASN A 1 79 ? 0.627 7.752 -14.288 1.00 98.62 79 ASN A O 1
ATOM 590 N N . ASN A 1 80 ? 2.181 6.860 -12.958 1.00 98.75 80 ASN A N 1
ATOM 591 C CA . ASN A 1 80 ? 1.750 5.492 -13.228 1.00 98.75 80 ASN A CA 1
ATOM 592 C C . ASN A 1 80 ? 0.798 4.983 -12.152 1.00 98.75 80 ASN A C 1
ATOM 594 O O . ASN A 1 80 ? 0.877 5.387 -10.999 1.00 98.75 80 ASN A O 1
ATOM 598 N N . THR A 1 81 ? -0.083 4.056 -12.515 1.00 98.81 81 THR A N 1
ATOM 599 C CA . THR A 1 81 ? -0.878 3.285 -11.552 1.00 98.81 81 THR A CA 1
ATOM 600 C C . THR A 1 81 ? -0.489 1.816 -11.631 1.00 98.81 81 THR A C 1
ATOM 602 O O . THR A 1 81 ? -0.590 1.226 -12.703 1.00 98.81 81 THR A O 1
ATOM 605 N N . ILE A 1 82 ? -0.089 1.219 -10.512 1.00 98.88 82 ILE A N 1
ATOM 606 C CA . ILE A 1 82 ? 0.132 -0.224 -10.368 1.00 98.88 82 ILE A CA 1
ATOM 607 C C . ILE A 1 82 ? -0.957 -0.760 -9.449 1.00 98.88 82 ILE A C 1
ATOM 609 O O . ILE A 1 82 ? -1.043 -0.342 -8.288 1.00 98.88 82 ILE A O 1
ATOM 613 N N . LYS A 1 83 ? -1.801 -1.661 -9.959 1.00 98.56 83 LYS A N 1
ATOM 614 C CA . LYS A 1 83 ? -2.935 -2.157 -9.181 1.00 98.56 83 LYS A CA 1
ATOM 615 C C . LYS A 1 83 ? -3.300 -3.611 -9.401 1.00 98.56 83 LYS A C 1
ATOM 617 O O . LYS A 1 83 ? -3.040 -4.188 -10.457 1.00 98.56 83 LYS A O 1
ATOM 622 N N . ASN A 1 84 ? -4.000 -4.157 -8.408 1.00 97.25 84 ASN A N 1
ATOM 623 C CA . ASN A 1 84 ? -4.557 -5.507 -8.417 1.00 97.25 84 ASN A CA 1
ATOM 624 C C . ASN A 1 84 ? -3.500 -6.592 -8.666 1.00 97.25 84 ASN A C 1
ATOM 626 O O . ASN A 1 84 ? -3.808 -7.606 -9.285 1.00 97.25 84 ASN A O 1
ATOM 630 N N . CYS A 1 85 ? -2.252 -6.388 -8.252 1.00 98.19 85 CYS A N 1
ATOM 631 C CA . CYS A 1 85 ? -1.178 -7.367 -8.397 1.00 98.19 85 CYS A CA 1
ATOM 632 C C . CYS A 1 85 ? -1.032 -8.213 -7.143 1.00 98.19 85 CYS A C 1
ATOM 634 O O . CYS A 1 85 ? -1.113 -7.694 -6.035 1.00 98.19 85 CYS A O 1
ATOM 636 N N . ILE A 1 86 ? -0.792 -9.511 -7.326 1.00 98.25 86 ILE A N 1
ATOM 637 C CA . ILE A 1 86 ? -0.266 -10.375 -6.268 1.00 98.25 86 ILE A CA 1
ATOM 638 C C . ILE A 1 86 ? 1.235 -10.500 -6.538 1.00 98.25 86 ILE A C 1
ATOM 640 O O . ILE A 1 86 ? 1.617 -11.089 -7.542 1.00 98.25 86 ILE A O 1
ATOM 644 N N . ILE A 1 87 ? 2.086 -9.902 -5.709 1.00 98.75 87 ILE A N 1
ATOM 645 C CA . ILE A 1 87 ? 3.541 -9.889 -5.907 1.00 98.75 87 ILE A CA 1
ATOM 646 C C . ILE A 1 87 ? 4.199 -10.620 -4.748 1.00 98.75 87 ILE A C 1
ATOM 648 O O . ILE A 1 87 ? 3.990 -10.251 -3.591 1.00 98.75 87 ILE A O 1
ATOM 652 N N . SER A 1 88 ? 4.979 -11.657 -5.047 1.00 97.75 88 SER A N 1
ATOM 653 C CA . SER A 1 88 ? 5.552 -12.499 -4.000 1.00 97.75 88 SER A CA 1
ATOM 654 C C . SER A 1 88 ? 6.951 -13.007 -4.291 1.00 97.75 88 SER A C 1
ATOM 656 O O . SER A 1 88 ? 7.312 -13.191 -5.451 1.00 97.75 88 SER A O 1
ATOM 658 N N . ASN A 1 89 ? 7.692 -13.344 -3.234 1.00 96.19 89 ASN A N 1
ATOM 659 C CA . ASN A 1 89 ? 9.008 -13.976 -3.319 1.00 96.19 89 ASN A CA 1
ATOM 660 C C . ASN A 1 89 ? 10.013 -13.172 -4.164 1.00 96.19 89 ASN A C 1
ATOM 662 O O . ASN A 1 89 ? 10.737 -13.751 -4.965 1.00 96.19 89 ASN A O 1
ATOM 666 N N . PHE A 1 90 ? 10.059 -11.852 -4.028 1.00 98.00 90 PHE A N 1
ATOM 667 C CA . PHE A 1 90 ? 11.165 -11.032 -4.534 1.00 98.00 90 PHE A CA 1
ATOM 668 C C . PHE A 1 90 ? 12.018 -10.540 -3.368 1.00 98.00 90 PHE A C 1
ATOM 670 O O . PHE A 1 90 ? 11.623 -10.697 -2.213 1.00 98.00 90 PHE A O 1
ATOM 677 N N . ASN A 1 91 ? 13.176 -9.938 -3.641 1.00 97.44 91 ASN A N 1
ATOM 678 C CA . ASN A 1 91 ? 13.814 -9.125 -2.610 1.00 97.44 91 ASN A CA 1
ATOM 679 C C . ASN A 1 91 ? 12.935 -7.897 -2.331 1.00 97.44 91 ASN A C 1
ATOM 681 O O . ASN A 1 91 ? 12.496 -7.729 -1.207 1.00 97.44 91 ASN A O 1
ATOM 685 N N . GLU A 1 92 ? 12.563 -7.137 -3.366 1.00 98.19 92 GLU A N 1
ATOM 686 C CA . GLU A 1 92 ? 11.557 -6.069 -3.236 1.00 98.19 92 GLU A CA 1
ATOM 687 C C . GLU A 1 92 ? 10.331 -6.376 -4.093 1.00 98.19 92 GLU A C 1
ATOM 689 O O . GLU A 1 92 ? 10.453 -6.634 -5.293 1.00 98.19 92 GLU A O 1
ATOM 694 N N . GLY A 1 93 ? 9.128 -6.310 -3.526 1.00 98.56 93 GLY A N 1
ATOM 695 C CA . GLY A 1 93 ? 7.909 -6.512 -4.313 1.00 98.56 93 GLY A CA 1
ATOM 696 C C . GLY A 1 93 ? 7.741 -5.423 -5.383 1.00 98.56 93 GLY A C 1
ATOM 697 O O . GLY A 1 93 ? 7.736 -5.699 -6.587 1.00 98.56 93 GLY A O 1
ATOM 698 N N . ILE A 1 94 ? 7.637 -4.168 -4.945 1.00 98.88 94 ILE A N 1
ATOM 699 C CA . ILE A 1 94 ? 7.624 -2.987 -5.820 1.00 98.88 94 ILE A CA 1
ATOM 700 C C . ILE A 1 94 ? 8.696 -2.009 -5.354 1.00 98.88 94 ILE A C 1
ATOM 702 O O . ILE A 1 94 ? 8.692 -1.600 -4.198 1.00 98.88 94 ILE A O 1
ATOM 706 N N . TYR A 1 95 ? 9.563 -1.580 -6.267 1.00 98.88 95 TYR A N 1
ATOM 707 C CA . TYR A 1 95 ? 10.642 -0.644 -5.987 1.00 98.88 95 TYR A CA 1
ATOM 708 C C . TYR A 1 95 ? 10.534 0.619 -6.856 1.00 98.88 95 TYR A C 1
ATOM 710 O O . TYR A 1 95 ? 10.563 0.546 -8.087 1.00 98.88 95 TYR A O 1
ATOM 718 N N . LEU A 1 96 ? 10.430 1.784 -6.211 1.00 98.81 96 LEU A N 1
ATOM 719 C CA . LEU A 1 96 ? 10.516 3.108 -6.830 1.00 98.81 96 LEU A CA 1
ATOM 720 C C . LEU A 1 96 ? 11.844 3.779 -6.456 1.00 98.81 96 LEU A C 1
ATOM 722 O O . LEU A 1 96 ? 12.165 3.889 -5.273 1.00 98.81 96 LEU A O 1
ATOM 726 N N . SER A 1 97 ? 12.595 4.267 -7.445 1.00 98.56 97 SER A N 1
ATOM 727 C CA . SER A 1 97 ? 13.840 5.013 -7.216 1.00 98.56 97 SER 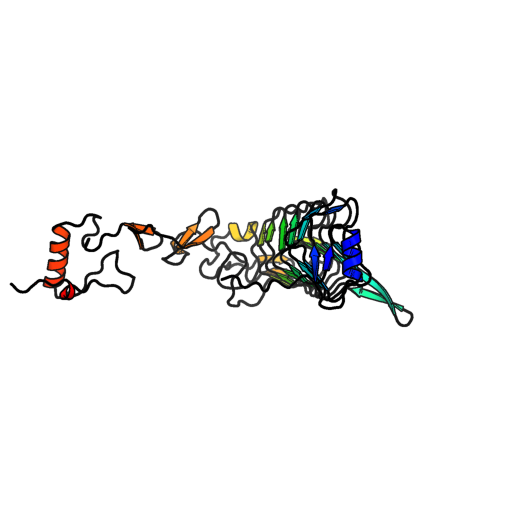A CA 1
ATOM 728 C C . SER A 1 97 ? 13.978 6.248 -8.102 1.00 98.56 97 SER A C 1
ATOM 730 O O . SER A 1 97 ? 13.315 6.355 -9.142 1.00 98.56 97 SER A O 1
ATOM 732 N N . SER A 1 98 ? 14.847 7.186 -7.723 1.00 97.50 98 SER A N 1
ATOM 733 C CA . SER A 1 98 ? 15.249 8.277 -8.610 1.00 97.50 98 SER A CA 1
ATOM 734 C C . SER A 1 98 ? 16.070 7.775 -9.804 1.00 97.50 98 SER A C 1
ATOM 736 O O . SER A 1 98 ? 16.828 6.798 -9.738 1.00 97.50 98 SER A O 1
ATOM 738 N N . SER A 1 99 ? 15.923 8.452 -10.941 1.00 96.25 99 SER A N 1
ATOM 739 C CA . SER A 1 99 ? 16.906 8.407 -12.018 1.00 96.25 99 SER A CA 1
ATOM 740 C C . SER A 1 99 ? 17.881 9.577 -11.899 1.00 96.25 99 SER A C 1
ATOM 742 O O . SER A 1 99 ? 17.670 10.526 -11.150 1.00 96.25 99 SER A O 1
ATOM 744 N N . VAL A 1 100 ? 18.979 9.492 -12.643 1.00 94.50 100 VAL A N 1
ATOM 745 C CA . VAL A 1 100 ? 19.892 10.615 -12.845 1.00 94.50 100 VAL A CA 1
ATOM 746 C C . VAL A 1 100 ? 19.908 10.886 -14.338 1.00 94.50 100 VAL A C 1
ATOM 748 O O . VAL A 1 100 ? 20.203 9.984 -15.125 1.00 94.50 100 VAL A O 1
ATOM 751 N N . GLU A 1 101 ? 19.574 12.110 -14.721 1.00 91.00 101 GLU A N 1
ATOM 752 C CA . GLU A 1 101 ? 19.474 12.541 -16.112 1.00 91.00 101 GLU A CA 1
ATOM 753 C C . GLU A 1 101 ? 20.454 13.679 -16.392 1.00 91.00 101 GLU A C 1
ATOM 755 O O . GLU A 1 101 ? 20.760 14.486 -15.517 1.00 91.00 101 GLU A O 1
ATOM 760 N N . PHE A 1 102 ? 20.971 13.744 -17.618 1.00 91.56 102 PHE A N 1
ATOM 761 C CA . PHE A 1 102 ? 21.851 14.828 -18.045 1.00 91.56 102 PHE A CA 1
ATOM 762 C C . PHE A 1 102 ? 21.023 15.907 -18.749 1.00 91.56 102 PHE A C 1
ATOM 764 O O . PHE A 1 102 ? 20.657 15.756 -19.916 1.00 91.56 102 PHE A O 1
ATOM 771 N N . ILE A 1 103 ? 20.710 16.989 -18.034 1.00 88.56 103 ILE A N 1
ATOM 772 C CA . ILE A 1 103 ? 19.831 18.069 -18.499 1.00 88.56 103 ILE A CA 1
ATOM 773 C C . ILE A 1 103 ? 20.616 19.379 -18.476 1.00 88.56 103 ILE A C 1
ATOM 775 O O . ILE A 1 103 ? 21.163 19.778 -17.451 1.00 88.56 103 ILE A O 1
ATOM 779 N N . GLY A 1 104 ? 20.694 20.059 -19.624 1.00 86.38 104 GLY A N 1
ATOM 780 C CA . GLY A 1 104 ? 21.291 21.397 -19.708 1.00 86.38 104 GLY A CA 1
ATOM 781 C C . GLY A 1 104 ? 22.769 21.478 -19.299 1.00 86.38 104 GLY A C 1
ATOM 782 O O . GLY A 1 104 ? 23.217 22.540 -18.881 1.00 86.38 104 GLY A O 1
ATOM 783 N N . GLY A 1 105 ? 23.526 20.379 -19.402 1.00 92.25 105 GLY A N 1
ATOM 784 C CA . GLY A 1 105 ? 24.950 20.339 -19.048 1.00 92.25 105 GLY A CA 1
ATOM 785 C C . GLY A 1 105 ? 25.263 19.869 -17.621 1.00 92.25 105 GLY A C 1
ATOM 786 O O . GLY A 1 105 ? 26.438 19.813 -17.268 1.00 92.25 105 GLY A O 1
ATOM 787 N N . SER A 1 106 ? 24.256 19.510 -16.814 1.00 94.56 106 SER A N 1
ATOM 788 C CA . SER A 1 106 ? 24.436 18.966 -15.460 1.00 94.56 106 SER A CA 1
ATOM 789 C C . SER A 1 106 ? 23.702 17.641 -15.286 1.00 94.56 106 SER A C 1
ATOM 791 O O . SER A 1 106 ? 22.671 17.400 -15.913 1.00 94.56 106 SER A O 1
ATOM 793 N N . TYR A 1 107 ? 24.215 16.800 -14.388 1.00 94.00 107 TYR A N 1
ATOM 794 C CA . TYR A 1 107 ? 23.447 15.686 -13.845 1.00 94.00 107 TYR A CA 1
ATOM 795 C C . TYR A 1 107 ? 22.395 16.227 -12.877 1.00 94.00 107 TYR A C 1
ATOM 797 O O . TYR A 1 107 ? 22.708 17.039 -12.004 1.00 94.00 107 TYR A O 1
ATOM 805 N N . VAL A 1 108 ? 21.154 15.798 -13.069 1.00 94.19 108 VAL A N 1
ATOM 806 C CA . VAL A 1 108 ? 19.994 16.164 -12.261 1.00 94.19 108 VAL A CA 1
ATOM 807 C C . VAL A 1 108 ? 19.332 14.880 -11.797 1.00 94.19 108 VAL A C 1
ATOM 809 O O . VAL A 1 108 ? 19.103 13.965 -12.588 1.00 94.19 108 VAL A O 1
ATOM 812 N N . GLU A 1 109 ? 19.044 14.809 -10.506 1.00 94.56 109 GLU A N 1
ATOM 813 C CA . GLU A 1 109 ? 18.261 13.723 -9.940 1.00 94.56 109 GLU A CA 1
ATOM 814 C C . GLU A 1 109 ? 16.778 13.919 -10.270 1.00 94.56 109 GLU A C 1
ATOM 816 O O . GLU A 1 109 ? 16.217 14.995 -10.061 1.00 94.56 109 GLU A O 1
ATOM 821 N N . VAL A 1 110 ? 16.152 12.878 -10.814 1.00 95.12 110 VAL A N 1
ATOM 822 C CA . VAL A 1 110 ? 14.746 12.879 -11.216 1.00 95.12 110 VAL A CA 1
ATOM 823 C C . VAL A 1 110 ? 14.013 11.830 -10.375 1.00 95.12 110 VAL A C 1
ATOM 825 O O . VAL A 1 110 ? 14.153 10.630 -10.630 1.00 95.12 110 VAL A O 1
ATOM 828 N N . PRO A 1 111 ? 13.249 12.243 -9.350 1.00 97.19 111 PRO A N 1
ATOM 829 C CA . PRO A 1 111 ? 12.565 11.311 -8.461 1.00 97.19 111 PRO A CA 1
ATOM 830 C C . PRO A 1 111 ? 11.465 10.546 -9.202 1.00 97.19 111 PRO A C 1
ATOM 832 O O . PRO A 1 111 ? 10.775 11.103 -10.065 1.00 97.19 111 PRO A O 1
ATOM 835 N N . SER A 1 112 ? 11.225 9.288 -8.815 1.00 98.44 112 SER A N 1
ATOM 836 C CA . SER A 1 112 ? 9.952 8.655 -9.172 1.00 98.44 112 SER A CA 1
ATOM 837 C C . SER A 1 112 ? 8.831 9.364 -8.415 1.00 98.44 112 SER A C 1
ATOM 839 O O . SER A 1 112 ? 8.896 9.507 -7.192 1.00 98.44 112 SER A O 1
ATOM 841 N N . SER A 1 113 ? 7.819 9.852 -9.136 1.00 98.62 113 SER A N 1
ATOM 842 C CA . SER A 1 113 ? 6.824 10.751 -8.546 1.00 98.62 113 SER A CA 1
ATOM 843 C C . SER A 1 113 ? 5.414 10.596 -9.084 1.00 98.62 113 SER A C 1
ATOM 845 O O . SER A 1 113 ? 5.205 10.185 -10.221 1.00 98.62 113 SER A O 1
ATOM 847 N N . ASN A 1 114 ? 4.416 10.945 -8.270 1.00 98.69 114 ASN A N 1
ATOM 848 C CA . ASN A 1 114 ? 3.002 10.882 -8.651 1.00 98.69 114 ASN A CA 1
ATOM 849 C C . ASN A 1 114 ? 2.548 9.481 -9.099 1.00 98.69 114 ASN A C 1
ATOM 851 O O . ASN A 1 114 ? 1.606 9.349 -9.880 1.00 98.69 114 ASN A O 1
ATOM 855 N N . ASN A 1 115 ? 3.218 8.418 -8.642 1.00 98.88 115 ASN A N 1
ATOM 856 C CA . ASN A 1 115 ? 2.767 7.056 -8.898 1.00 98.88 115 ASN A CA 1
ATOM 857 C C . ASN A 1 115 ? 1.748 6.630 -7.836 1.00 98.88 115 ASN A C 1
ATOM 859 O O . ASN A 1 115 ? 1.895 6.944 -6.656 1.00 98.88 115 ASN A O 1
ATOM 863 N N . LEU A 1 116 ? 0.734 5.882 -8.262 1.00 98.88 116 LEU A N 1
ATOM 864 C CA . LEU A 1 116 ? -0.281 5.269 -7.417 1.00 98.88 116 LEU A CA 1
ATOM 865 C C . LEU A 1 116 ? -0.046 3.756 -7.358 1.00 98.88 116 LEU A C 1
ATOM 867 O O . LEU A 1 116 ? -0.227 3.059 -8.356 1.00 98.88 116 LEU A O 1
ATOM 871 N N . ILE A 1 117 ? 0.316 3.237 -6.189 1.00 98.94 117 ILE A N 1
ATOM 872 C CA . ILE A 1 117 ? 0.388 1.796 -5.925 1.00 98.94 117 ILE A CA 1
ATOM 873 C C . ILE A 1 117 ? -0.826 1.440 -5.076 1.00 98.94 117 ILE A C 1
ATOM 875 O O . ILE A 1 117 ? -0.908 1.860 -3.918 1.00 98.94 117 ILE A O 1
ATOM 879 N N . THR A 1 118 ? -1.788 0.711 -5.646 1.00 98.81 118 THR A N 1
ATOM 880 C CA . THR A 1 118 ? -3.053 0.442 -4.952 1.00 98.81 118 THR A CA 1
ATOM 881 C C . THR A 1 118 ? -3.652 -0.936 -5.152 1.00 98.81 118 THR A C 1
ATOM 883 O O . THR A 1 118 ? -3.551 -1.511 -6.229 1.00 98.81 118 THR A O 1
ATOM 886 N N . SER A 1 119 ? -4.347 -1.451 -4.134 1.00 97.44 119 SER A N 1
ATOM 887 C CA . SER A 1 119 ? -5.081 -2.722 -4.224 1.00 97.44 119 SER A CA 1
ATOM 888 C C . SER A 1 119 ? -4.181 -3.907 -4.593 1.00 97.44 119 SER A C 1
ATOM 890 O O . SER A 1 119 ? -4.608 -4.826 -5.291 1.00 97.44 119 SER A O 1
ATOM 892 N N . ASN A 1 120 ? -2.913 -3.877 -4.176 1.00 98.31 120 ASN A N 1
ATOM 893 C CA . ASN A 1 120 ? -1.967 -4.966 -4.399 1.00 98.31 120 ASN A CA 1
ATOM 894 C C . ASN A 1 120 ? -1.821 -5.827 -3.141 1.00 98.31 120 ASN A C 1
ATOM 896 O O . ASN A 1 120 ? -1.920 -5.333 -2.019 1.00 98.31 120 ASN A O 1
ATOM 900 N N . PHE A 1 121 ? -1.535 -7.107 -3.347 1.00 97.25 121 PHE A N 1
ATOM 901 C CA . PHE A 1 121 ? -1.156 -8.061 -2.315 1.00 97.25 121 PHE A CA 1
ATOM 902 C C . PHE A 1 121 ? 0.339 -8.338 -2.454 1.00 97.25 121 PHE A C 1
ATOM 904 O O . PHE A 1 121 ? 0.754 -8.978 -3.418 1.00 97.25 121 PHE A O 1
ATOM 911 N N . LEU A 1 122 ? 1.149 -7.847 -1.522 1.00 98.50 122 LEU A N 1
ATOM 912 C CA . LEU A 1 122 ? 2.598 -8.036 -1.522 1.00 98.50 122 LEU A CA 1
ATOM 913 C C . LEU A 1 122 ? 2.966 -8.971 -0.379 1.00 98.50 122 LEU A C 1
ATOM 915 O O . LEU A 1 122 ? 2.701 -8.649 0.777 1.00 98.50 122 LEU A O 1
ATOM 919 N N . MET A 1 123 ? 3.517 -10.141 -0.697 1.00 94.38 123 MET A N 1
ATOM 920 C CA . MET A 1 123 ? 3.665 -11.204 0.295 1.00 94.38 123 MET A CA 1
ATOM 921 C C . MET A 1 123 ? 4.963 -11.995 0.182 1.00 94.38 123 MET A C 1
ATOM 923 O O . MET A 1 123 ? 5.408 -12.289 -0.923 1.00 94.38 123 MET A O 1
ATOM 927 N N . PHE A 1 124 ? 5.530 -12.398 1.320 1.00 94.50 124 PHE A N 1
ATOM 928 C CA . PHE A 1 124 ? 6.709 -13.276 1.372 1.00 94.50 124 PHE A CA 1
ATOM 929 C C . PHE A 1 124 ? 7.929 -12.725 0.610 1.00 94.50 124 PHE A C 1
ATOM 931 O O . PHE A 1 124 ? 8.642 -13.475 -0.054 1.00 94.50 124 PHE A O 1
ATOM 938 N N . ASN A 1 125 ? 8.145 -11.407 0.632 1.00 95.94 125 ASN A N 1
ATOM 939 C CA . ASN A 1 125 ? 9.348 -10.818 0.040 1.00 95.94 125 ASN A CA 1
ATOM 940 C C . ASN A 1 125 ? 10.510 -10.874 1.049 1.00 95.94 125 ASN A C 1
ATOM 942 O O . ASN A 1 125 ? 10.300 -10.720 2.250 1.00 95.94 125 ASN A O 1
AT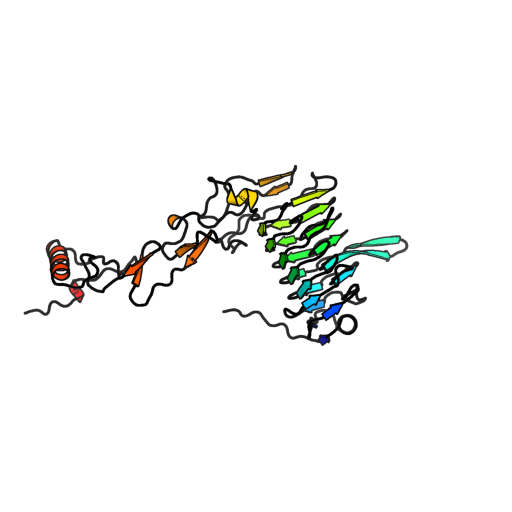OM 946 N N . ASN A 1 126 ? 11.730 -11.097 0.559 1.00 96.00 126 ASN A N 1
ATOM 947 C CA . ASN A 1 126 ? 12.950 -11.235 1.372 1.00 96.00 126 ASN A CA 1
ATOM 948 C C . ASN A 1 126 ? 13.570 -9.884 1.796 1.00 96.00 126 ASN A C 1
ATOM 950 O O . ASN A 1 126 ? 14.585 -9.843 2.496 1.00 96.00 126 ASN A O 1
ATOM 954 N N . GLY A 1 127 ? 12.978 -8.787 1.337 1.00 96.44 127 GLY A N 1
ATOM 955 C CA . GLY A 1 127 ? 13.269 -7.405 1.693 1.00 96.44 127 GLY A CA 1
ATOM 956 C C . GLY A 1 127 ? 11.962 -6.697 2.029 1.00 96.44 127 GLY A C 1
ATOM 957 O O . GLY A 1 127 ? 11.222 -7.127 2.917 1.00 96.44 127 GLY A O 1
ATOM 958 N N . ASP A 1 128 ? 11.663 -5.623 1.313 1.00 98.44 128 ASP A N 1
ATOM 959 C CA . ASP A 1 128 ? 10.438 -4.853 1.432 1.00 98.44 128 ASP A CA 1
ATOM 960 C C . ASP A 1 128 ? 9.289 -5.407 0.583 1.00 98.44 128 ASP A C 1
ATOM 962 O O . ASP A 1 128 ? 9.439 -5.956 -0.514 1.00 98.44 128 ASP A O 1
ATOM 966 N N . GLY A 1 129 ? 8.063 -5.187 1.064 1.00 98.38 129 GLY A N 1
ATOM 967 C CA . GLY A 1 129 ? 6.902 -5.257 0.178 1.00 98.38 129 GLY A CA 1
ATOM 968 C C . GLY A 1 129 ? 6.982 -4.139 -0.860 1.00 98.38 129 GLY A C 1
ATOM 969 O O . GLY A 1 129 ? 6.993 -4.392 -2.066 1.00 98.38 129 GLY A O 1
ATOM 970 N N . ILE A 1 130 ? 7.064 -2.899 -0.379 1.00 98.88 130 ILE A N 1
ATOM 971 C CA . ILE A 1 130 ? 7.192 -1.698 -1.205 1.00 98.88 130 ILE A CA 1
ATOM 972 C C . ILE A 1 130 ? 8.395 -0.890 -0.730 1.00 98.88 130 ILE A C 1
ATOM 974 O O . ILE A 1 130 ? 8.402 -0.397 0.397 1.00 98.88 130 ILE A O 1
ATOM 978 N N . PHE A 1 131 ? 9.364 -0.679 -1.614 1.00 98.81 131 PHE A N 1
ATOM 979 C CA . PHE A 1 131 ? 10.517 0.170 -1.355 1.00 98.81 131 PHE A CA 1
ATOM 980 C C . PHE A 1 131 ? 10.435 1.470 -2.162 1.00 98.81 131 PHE A C 1
ATOM 982 O O . PHE A 1 131 ? 10.233 1.461 -3.377 1.00 98.81 131 PHE A O 1
ATOM 989 N N . ILE A 1 132 ? 10.600 2.609 -1.493 1.00 98.69 132 ILE A N 1
ATOM 990 C CA . ILE A 1 132 ? 10.632 3.944 -2.088 1.00 98.69 132 ILE A CA 1
ATOM 991 C C . ILE A 1 132 ? 11.954 4.598 -1.697 1.00 98.69 132 ILE A C 1
ATOM 993 O O . ILE A 1 132 ? 12.242 4.792 -0.517 1.00 98.69 132 ILE A O 1
ATOM 997 N N . LYS A 1 133 ? 12.767 4.948 -2.689 1.00 98.50 133 LYS A N 1
ATOM 998 C CA . LYS A 1 133 ? 14.077 5.560 -2.478 1.00 98.50 133 LYS A CA 1
ATOM 999 C C . LYS A 1 133 ? 14.209 6.845 -3.286 1.00 98.50 133 LYS A C 1
ATOM 1001 O O . LYS A 1 133 ? 13.895 6.842 -4.475 1.00 98.50 133 LYS A O 1
ATOM 1006 N N . ASP A 1 134 ? 14.685 7.915 -2.654 1.00 98.19 134 ASP A N 1
ATOM 1007 C CA . ASP A 1 134 ? 14.943 9.213 -3.295 1.00 98.19 134 ASP A CA 1
ATOM 1008 C C . ASP A 1 134 ? 13.750 9.678 -4.165 1.00 98.19 134 ASP A C 1
ATOM 1010 O O . ASP A 1 134 ? 13.884 10.105 -5.310 1.00 98.19 134 ASP A O 1
ATOM 1014 N N . SER A 1 135 ? 12.529 9.471 -3.667 1.00 98.56 135 SER A N 1
ATOM 1015 C CA . SER A 1 135 ? 11.298 9.605 -4.452 1.00 98.56 135 SER A CA 1
ATOM 1016 C C . SER A 1 135 ? 10.246 10.398 -3.687 1.00 98.56 135 SER A C 1
ATOM 1018 O O . SER A 1 135 ? 10.250 10.450 -2.453 1.00 98.56 135 SER A O 1
ATOM 1020 N N . SER A 1 136 ? 9.333 11.043 -4.413 1.00 98.56 136 SER A N 1
ATOM 1021 C CA . SER A 1 136 ? 8.393 11.977 -3.794 1.00 98.56 136 SER A CA 1
ATOM 1022 C C . SER A 1 136 ? 7.014 11.982 -4.423 1.00 98.56 136 SER A C 1
ATOM 1024 O O . SER A 1 136 ? 6.849 11.619 -5.582 1.00 98.56 136 SER A O 1
ATOM 1026 N N . ASN A 1 137 ? 6.009 12.437 -3.674 1.00 98.75 137 ASN A N 1
ATOM 1027 C CA . ASN A 1 137 ? 4.639 12.600 -4.173 1.00 98.75 137 ASN A CA 1
ATOM 1028 C C . ASN A 1 137 ? 3.990 11.296 -4.677 1.00 98.75 137 ASN A C 1
ATOM 1030 O O . ASN A 1 137 ? 3.130 11.335 -5.553 1.00 98.75 137 ASN A O 1
ATOM 1034 N N . ASN A 1 138 ? 4.390 10.125 -4.175 1.00 98.88 138 ASN A N 1
ATOM 1035 C CA . ASN A 1 138 ? 3.736 8.856 -4.511 1.00 98.88 138 ASN A CA 1
ATOM 1036 C C . ASN A 1 138 ? 2.605 8.552 -3.523 1.00 98.88 138 ASN A C 1
ATOM 1038 O O . ASN A 1 138 ? 2.665 8.936 -2.355 1.00 98.88 138 ASN A O 1
ATOM 1042 N N . ILE A 1 139 ? 1.578 7.841 -3.986 1.00 98.94 139 ILE A N 1
ATOM 1043 C CA . ILE A 1 139 ? 0.433 7.421 -3.176 1.00 98.94 139 ILE A CA 1
ATOM 1044 C C . ILE A 1 139 ? 0.432 5.899 -3.088 1.00 98.94 139 ILE A C 1
ATOM 1046 O O . ILE A 1 139 ? 0.264 5.199 -4.086 1.00 98.94 139 ILE A O 1
ATOM 1050 N N . ILE A 1 140 ? 0.601 5.388 -1.877 1.00 98.94 140 ILE A N 1
ATOM 1051 C CA . ILE A 1 140 ? 0.563 3.970 -1.550 1.00 98.94 140 ILE A CA 1
ATOM 1052 C C . ILE A 1 140 ? -0.721 3.735 -0.769 1.00 98.94 140 ILE A C 1
ATOM 1054 O O . ILE A 1 140 ? -0.845 4.190 0.371 1.00 98.94 140 ILE A O 1
ATOM 1058 N N . SER A 1 141 ? -1.704 3.088 -1.396 1.00 98.75 141 SER A N 1
ATOM 1059 C CA . SER A 1 141 ? -3.051 3.006 -0.826 1.00 98.75 141 SER A CA 1
ATOM 1060 C C . SER A 1 141 ? -3.758 1.676 -0.988 1.00 98.75 141 SER A C 1
ATOM 1062 O O . SER A 1 141 ? -3.666 1.057 -2.035 1.00 98.75 141 SER A O 1
ATOM 1064 N N . ASP A 1 142 ? -4.514 1.249 0.021 1.00 98.19 142 ASP A N 1
ATOM 1065 C CA . ASP A 1 142 ? -5.358 0.047 -0.060 1.00 98.19 142 ASP A CA 1
ATOM 1066 C C . ASP A 1 142 ? -4.571 -1.233 -0.424 1.00 98.19 142 ASP A C 1
ATOM 1068 O O . ASP A 1 142 ? -5.100 -2.135 -1.072 1.00 98.19 142 ASP A O 1
ATOM 1072 N N . ASN A 1 143 ? -3.288 -1.321 -0.056 1.00 98.56 143 ASN A N 1
ATOM 1073 C CA . ASN A 1 143 ? -2.482 -2.525 -0.266 1.00 98.56 143 ASN A CA 1
ATOM 1074 C C . ASN A 1 143 ? -2.528 -3.439 0.963 1.00 98.56 143 ASN A C 1
ATOM 1076 O O . ASN A 1 143 ? -2.670 -2.978 2.099 1.00 98.56 143 ASN A O 1
ATOM 1080 N N . TYR A 1 144 ? -2.358 -4.737 0.725 1.00 97.81 144 TYR A N 1
ATOM 1081 C CA . TYR A 1 144 ? -2.164 -5.754 1.749 1.00 97.81 144 TYR A CA 1
ATOM 1082 C C . TYR A 1 144 ? -0.715 -6.241 1.695 1.00 97.81 144 TYR A C 1
ATOM 1084 O O . TYR A 1 144 ? -0.296 -6.811 0.687 1.00 97.81 144 TYR A O 1
ATOM 1092 N N . ILE A 1 145 ? 0.055 -5.991 2.752 1.00 98.50 145 ILE A N 1
ATOM 1093 C CA . ILE A 1 145 ? 1.493 -6.268 2.809 1.00 98.50 145 ILE A CA 1
ATOM 1094 C C . ILE A 1 145 ? 1.777 -7.197 3.978 1.00 98.50 145 ILE A C 1
ATOM 1096 O O . ILE A 1 145 ? 1.567 -6.827 5.137 1.00 98.50 145 ILE A O 1
ATOM 1100 N N . TYR A 1 146 ? 2.242 -8.401 3.662 1.00 95.12 146 TYR A N 1
ATOM 1101 C CA . TYR A 1 146 ? 2.265 -9.506 4.606 1.00 95.12 146 TYR A CA 1
ATOM 1102 C C . TYR A 1 146 ? 3.541 -10.334 4.524 1.00 95.12 146 TYR A C 1
ATOM 1104 O O . TYR A 1 146 ? 3.905 -10.821 3.457 1.00 95.12 146 TYR A O 1
ATOM 1112 N N . GLN A 1 147 ? 4.184 -10.569 5.668 1.00 92.44 147 GLN A N 1
ATOM 1113 C CA . GLN A 1 147 ? 5.368 -11.432 5.755 1.00 92.44 147 GLN A CA 1
ATOM 1114 C C . GLN A 1 147 ? 6.506 -11.045 4.797 1.00 92.44 147 GLN A C 1
ATOM 1116 O O . GLN A 1 147 ? 7.229 -11.907 4.304 1.00 92.44 147 GLN A O 1
ATOM 1121 N N . SER A 1 148 ? 6.701 -9.749 4.558 1.00 92.00 148 SER A N 1
ATOM 1122 C CA . SER A 1 148 ? 7.981 -9.241 4.071 1.00 92.00 148 SER A CA 1
ATOM 1123 C C . SER A 1 148 ? 8.987 -9.245 5.224 1.00 92.00 148 SER A C 1
ATOM 1125 O O . SER A 1 148 ? 8.732 -8.684 6.299 1.00 92.00 148 SER A O 1
ATOM 1127 N N . SER A 1 149 ? 10.112 -9.928 5.031 1.00 90.06 149 SER A N 1
ATOM 1128 C CA . SER A 1 149 ? 11.091 -10.179 6.083 1.00 90.06 149 SER A CA 1
ATOM 1129 C C . SER A 1 149 ? 12.507 -9.996 5.573 1.00 90.06 149 SER A C 1
ATOM 1131 O O . SER A 1 149 ? 12.900 -10.624 4.602 1.00 90.06 149 SER A O 1
ATOM 1133 N N . CYS A 1 150 ? 13.295 -9.215 6.304 1.00 85.06 150 CYS A N 1
ATOM 1134 C CA . CYS A 1 150 ? 14.742 -9.143 6.152 1.00 85.06 150 CYS A CA 1
ATOM 1135 C C . CYS A 1 150 ? 15.425 -9.078 7.523 1.00 85.06 150 CYS A C 1
ATOM 1137 O O . CYS A 1 150 ? 14.773 -8.952 8.565 1.00 85.06 150 CYS A O 1
ATOM 1139 N N . ASN A 1 151 ? 16.761 -9.087 7.501 1.00 81.00 151 ASN A N 1
ATOM 1140 C CA . ASN A 1 151 ? 17.591 -8.971 8.699 1.00 81.00 151 ASN A CA 1
ATOM 1141 C C . ASN A 1 151 ? 17.677 -7.534 9.247 1.00 81.00 151 ASN A C 1
ATOM 1143 O O . ASN A 1 151 ? 17.549 -7.334 10.450 1.00 81.00 151 ASN A O 1
ATOM 1147 N N . VAL A 1 152 ? 17.928 -6.538 8.389 1.00 80.12 152 VAL A N 1
ATOM 1148 C CA . VAL A 1 152 ? 18.099 -5.123 8.769 1.00 80.12 152 VAL A CA 1
ATOM 1149 C C . VAL A 1 152 ? 17.701 -4.206 7.617 1.00 80.12 152 VAL A C 1
ATOM 1151 O O . VAL A 1 152 ? 17.962 -4.521 6.460 1.00 80.12 152 VAL A O 1
ATOM 1154 N N . GLY A 1 153 ? 17.128 -3.047 7.946 1.00 85.12 153 GLY A N 1
ATOM 1155 C CA . GLY A 1 153 ? 16.928 -1.956 6.989 1.00 85.12 153 GLY A CA 1
ATOM 1156 C C . GLY A 1 153 ? 15.682 -2.032 6.101 1.00 85.12 153 GLY A C 1
ATOM 1157 O O . GLY A 1 153 ? 15.551 -1.184 5.228 1.00 85.12 153 GLY A O 1
ATOM 1158 N N . CYS A 1 154 ? 14.786 -2.999 6.306 1.00 90.81 154 CYS A N 1
ATOM 1159 C CA . CYS A 1 154 ? 13.551 -3.145 5.525 1.00 90.81 154 CYS A CA 1
ATOM 1160 C C . CYS A 1 154 ? 12.294 -3.094 6.409 1.00 90.81 154 CYS A C 1
ATOM 1162 O O . CYS A 1 154 ? 12.373 -3.173 7.639 1.00 90.81 154 CYS A O 1
ATOM 1164 N N . GLY A 1 155 ? 11.124 -3.068 5.783 1.00 95.31 155 GLY A N 1
ATOM 1165 C CA . GLY A 1 155 ? 9.814 -3.271 6.379 1.00 95.31 155 GLY A CA 1
ATOM 1166 C C . GLY A 1 155 ? 8.775 -3.692 5.338 1.00 95.31 155 GLY A C 1
ATOM 1167 O O . GLY A 1 155 ? 9.080 -3.919 4.176 1.00 95.31 155 GLY A O 1
ATOM 1168 N N . GLY A 1 156 ? 7.503 -3.772 5.723 1.00 97.94 156 GLY A N 1
ATOM 1169 C CA . GLY A 1 156 ? 6.421 -3.921 4.750 1.00 97.94 156 GLY A CA 1
ATOM 1170 C C . GLY A 1 156 ? 6.473 -2.788 3.718 1.00 97.94 156 GLY A C 1
ATOM 1171 O O . GLY A 1 156 ? 6.398 -3.031 2.511 1.00 97.94 156 GLY A O 1
ATOM 1172 N N . ILE A 1 157 ? 6.684 -1.559 4.200 1.00 98.69 157 ILE A N 1
ATOM 1173 C CA . ILE A 1 157 ? 6.971 -0.382 3.378 1.00 98.69 157 ILE A CA 1
ATOM 1174 C C . ILE A 1 157 ? 8.246 0.304 3.884 1.00 98.69 157 ILE A C 1
ATOM 1176 O O . ILE A 1 157 ? 8.324 0.652 5.062 1.00 98.69 157 ILE A O 1
ATOM 1180 N N . SER A 1 158 ? 9.199 0.580 2.995 1.00 98.56 158 SER A N 1
ATOM 1181 C CA . SER A 1 158 ? 10.406 1.355 3.309 1.00 98.56 158 SER A CA 1
ATOM 1182 C C . SER A 1 158 ? 10.487 2.651 2.516 1.00 98.56 158 SER A C 1
ATOM 1184 O O . SER A 1 158 ? 10.227 2.672 1.314 1.00 98.56 158 SER A O 1
ATOM 1186 N N . LEU A 1 159 ? 10.878 3.739 3.188 1.00 98.44 159 LEU A N 1
ATOM 1187 C CA . LEU A 1 159 ? 11.138 5.044 2.578 1.00 98.44 159 LEU A CA 1
ATOM 1188 C C . LEU A 1 159 ? 12.540 5.503 2.948 1.00 98.44 159 LEU A C 1
ATOM 1190 O O . LEU A 1 159 ? 12.854 5.664 4.130 1.00 98.44 159 LEU A O 1
ATOM 1194 N N . TRP A 1 160 ? 13.390 5.696 1.945 1.00 97.88 160 TRP A N 1
ATOM 1195 C CA . TRP A 1 160 ? 14.763 6.164 2.117 1.00 97.88 160 TRP A CA 1
ATOM 1196 C C . TRP A 1 160 ? 14.934 7.497 1.387 1.00 97.88 160 TRP A C 1
ATOM 1198 O O . TRP A 1 160 ? 14.641 7.571 0.193 1.00 97.88 160 TRP A O 1
ATOM 1208 N N . TRP A 1 161 ? 15.359 8.546 2.102 1.00 97.50 161 TRP A N 1
ATOM 1209 C CA . TRP A 1 161 ? 15.515 9.918 1.585 1.00 97.50 161 TRP A CA 1
ATOM 1210 C C . TRP A 1 161 ? 14.314 10.410 0.758 1.00 97.50 161 TRP A C 1
ATOM 1212 O O . TRP A 1 161 ? 14.455 11.089 -0.253 1.00 97.50 161 TRP A O 1
ATOM 1222 N N . SER A 1 162 ? 13.108 10.014 1.162 1.00 98.19 162 SER A N 1
ATOM 1223 C CA . SER A 1 162 ? 11.884 10.229 0.390 1.00 98.19 162 SER A CA 1
ATOM 1224 C C . SER A 1 162 ? 10.948 11.195 1.108 1.00 98.19 162 SER A C 1
ATOM 1226 O O . SER A 1 162 ? 10.848 11.182 2.342 1.00 98.19 162 SER A O 1
ATOM 1228 N N . THR A 1 163 ? 10.259 12.041 0.337 1.00 98.38 163 THR A N 1
ATOM 1229 C CA . THR A 1 163 ? 9.410 13.107 0.886 1.00 98.38 163 THR A CA 1
ATOM 1230 C C . THR A 1 163 ? 8.043 13.199 0.240 1.00 98.38 163 THR A C 1
ATOM 1232 O O . THR A 1 163 ? 7.846 12.780 -0.896 1.00 98.38 163 THR A O 1
ATOM 1235 N N . ASP A 1 164 ? 7.077 13.768 0.960 1.00 98.62 164 ASP A N 1
ATOM 1236 C CA . ASP A 1 164 ? 5.760 14.114 0.412 1.00 98.62 164 ASP A CA 1
ATOM 1237 C C . ASP A 1 164 ? 4.975 12.909 -0.141 1.00 98.62 164 ASP A C 1
ATOM 1239 O O . ASP A 1 164 ? 4.096 13.059 -0.988 1.00 98.62 164 ASP A O 1
ATOM 1243 N N . ASN A 1 165 ? 5.281 11.691 0.318 1.00 98.88 165 ASN A N 1
ATOM 1244 C CA . ASN A 1 165 ? 4.538 10.491 -0.059 1.00 98.88 165 ASN A CA 1
ATOM 1245 C C . ASN A 1 165 ? 3.341 10.280 0.876 1.00 98.88 165 ASN A C 1
ATOM 1247 O O . ASN A 1 165 ? 3.381 10.618 2.060 1.00 98.88 165 ASN A O 1
ATOM 1251 N N . TYR A 1 166 ? 2.283 9.674 0.344 1.00 98.88 166 TYR A N 1
ATOM 1252 C CA . TYR A 1 166 ? 1.064 9.338 1.070 1.00 98.88 166 TYR A CA 1
ATOM 1253 C C . TYR A 1 166 ? 0.982 7.829 1.244 1.00 98.88 166 TYR A C 1
ATOM 1255 O O . TYR A 1 166 ? 0.930 7.095 0.264 1.00 98.88 166 TYR A O 1
ATOM 1263 N N . ILE A 1 167 ? 0.937 7.368 2.486 1.00 98.94 167 ILE A N 1
ATOM 1264 C CA . ILE A 1 167 ? 0.789 5.959 2.845 1.00 98.94 167 ILE A CA 1
ATOM 1265 C C . ILE A 1 167 ? -0.515 5.863 3.617 1.00 98.94 167 ILE A C 1
ATOM 1267 O O . ILE A 1 167 ? -0.593 6.287 4.771 1.00 98.94 167 ILE A O 1
ATOM 1271 N N . ILE A 1 168 ? -1.566 5.400 2.947 1.00 98.75 168 ILE A N 1
ATOM 1272 C CA . ILE A 1 168 ? -2.939 5.507 3.446 1.00 98.75 168 ILE A CA 1
ATOM 1273 C C . ILE A 1 168 ? -3.717 4.211 3.257 1.00 98.75 168 ILE A C 1
ATOM 1275 O O . ILE A 1 168 ? -3.589 3.562 2.233 1.00 98.75 168 ILE A O 1
ATOM 1279 N N . ASN A 1 169 ? -4.576 3.835 4.199 1.00 98.25 169 ASN A N 1
ATOM 1280 C CA . ASN A 1 169 ? -5.468 2.674 4.050 1.00 98.25 169 ASN A CA 1
ATOM 1281 C C . ASN A 1 169 ? -4.760 1.331 3.789 1.00 98.25 169 ASN A C 1
ATOM 1283 O O . ASN A 1 169 ? -5.375 0.415 3.249 1.00 98.25 169 ASN A O 1
ATOM 1287 N N . ASN A 1 170 ? -3.481 1.179 4.131 1.00 98.69 170 ASN A N 1
ATOM 1288 C CA . ASN A 1 170 ? -2.783 -0.087 3.919 1.00 98.69 170 ASN A CA 1
ATOM 1289 C C . ASN A 1 170 ? -2.964 -1.008 5.127 1.00 98.69 170 ASN A C 1
ATOM 1291 O O . ASN A 1 170 ? -2.958 -0.561 6.277 1.00 98.69 170 ASN A O 1
ATOM 1295 N N . ASN A 1 171 ? -3.085 -2.304 4.859 1.00 97.69 171 ASN A N 1
ATOM 1296 C CA . ASN A 1 171 ? -3.002 -3.349 5.869 1.00 97.69 171 ASN A CA 1
ATOM 1297 C C . ASN A 1 171 ? -1.587 -3.937 5.833 1.00 97.69 171 ASN A C 1
ATOM 1299 O O . ASN A 1 171 ? -1.199 -4.550 4.840 1.00 97.69 171 ASN A O 1
ATOM 1303 N N . ILE A 1 172 ? -0.809 -3.693 6.886 1.00 98.50 172 ILE A N 1
ATOM 1304 C CA . ILE A 1 172 ? 0.616 -4.010 6.958 1.00 98.50 172 ILE A CA 1
ATOM 1305 C C . ILE A 1 172 ? 0.817 -4.899 8.181 1.00 98.50 172 ILE A C 1
ATOM 1307 O O . ILE A 1 172 ? 0.812 -4.414 9.315 1.00 98.50 172 ILE A O 1
ATOM 1311 N N . THR A 1 173 ? 0.943 -6.204 7.954 1.00 96.25 173 THR A N 1
ATOM 1312 C CA . THR A 1 173 ? 0.872 -7.215 9.017 1.00 96.25 173 THR A CA 1
ATOM 1313 C C . THR A 1 173 ? 1.984 -8.254 8.927 1.00 96.25 173 THR A C 1
ATOM 1315 O O . THR A 1 173 ? 2.392 -8.663 7.845 1.00 96.25 173 THR A O 1
ATOM 1318 N N . SER A 1 174 ? 2.456 -8.739 10.078 1.00 94.38 174 SER A N 1
ATOM 1319 C CA . SER A 1 174 ? 3.440 -9.831 10.174 1.00 94.38 174 SER A CA 1
ATOM 1320 C C . SER A 1 174 ? 4.750 -9.597 9.399 1.00 94.38 174 SER A C 1
ATOM 1322 O O . SER A 1 174 ? 5.390 -10.556 8.977 1.00 94.38 174 SER A O 1
ATOM 1324 N N . ASN A 1 175 ? 5.157 -8.341 9.201 1.00 96.38 175 ASN A N 1
ATOM 1325 C CA . ASN A 1 175 ? 6.456 -7.987 8.621 1.00 96.38 175 ASN A CA 1
ATOM 1326 C C . ASN A 1 175 ? 7.513 -7.804 9.729 1.00 96.38 175 ASN A C 1
ATOM 1328 O O . ASN A 1 175 ? 7.155 -7.609 10.896 1.00 96.38 175 ASN A O 1
ATOM 1332 N N . THR A 1 176 ? 8.810 -7.816 9.380 1.00 95.19 176 THR A N 1
ATOM 1333 C CA . THR A 1 176 ? 9.891 -7.510 10.348 1.00 95.19 176 THR A CA 1
ATOM 1334 C C . THR A 1 176 ? 9.712 -6.107 10.938 1.00 95.19 176 THR A C 1
ATOM 1336 O O . THR A 1 176 ? 9.687 -5.936 12.155 1.00 95.19 176 THR A O 1
ATOM 1339 N N . ASN A 1 177 ? 9.545 -5.106 10.072 1.00 96.69 177 ASN A N 1
ATOM 1340 C CA . ASN A 1 177 ? 9.073 -3.776 10.443 1.00 96.69 177 ASN A CA 1
ATOM 1341 C C . ASN A 1 177 ? 7.812 -3.472 9.624 1.00 96.69 177 ASN A C 1
ATOM 1343 O O . ASN A 1 177 ? 7.746 -3.854 8.462 1.00 96.69 177 ASN A O 1
ATOM 1347 N N . GLY A 1 178 ? 6.810 -2.795 10.178 1.00 97.44 178 GLY A N 1
ATOM 1348 C CA . GLY A 1 178 ? 5.636 -2.370 9.412 1.00 97.44 178 GLY A CA 1
ATOM 1349 C C . GLY A 1 178 ? 6.020 -1.300 8.397 1.00 97.44 178 GLY A C 1
ATOM 1350 O O . GLY A 1 178 ? 5.897 -1.491 7.187 1.00 97.44 178 GLY A O 1
ATOM 1351 N N . ILE A 1 179 ? 6.566 -0.201 8.909 1.00 97.62 179 ILE A N 1
ATOM 1352 C CA . ILE A 1 179 ? 7.178 0.852 8.108 1.00 97.62 179 ILE A CA 1
ATOM 1353 C C . ILE A 1 179 ? 8.599 1.143 8.586 1.00 97.62 179 ILE A C 1
ATOM 1355 O O . ILE A 1 179 ? 8.853 1.235 9.789 1.00 97.62 179 ILE A O 1
ATOM 1359 N N . TYR A 1 180 ? 9.523 1.301 7.646 1.00 97.62 180 TYR A N 1
ATOM 1360 C CA . TYR A 1 180 ? 10.904 1.669 7.926 1.00 97.62 180 TYR A CA 1
ATOM 1361 C C . TYR A 1 180 ? 11.248 2.997 7.236 1.00 97.62 180 TYR A C 1
ATOM 1363 O O . TYR A 1 180 ? 11.067 3.162 6.029 1.00 97.62 180 TYR A O 1
ATOM 1371 N N . LEU A 1 181 ? 11.722 3.974 8.011 1.00 97.19 181 LEU A N 1
ATOM 1372 C CA . LEU A 1 181 ? 12.012 5.331 7.542 1.00 97.19 181 LEU A CA 1
ATOM 1373 C C . LEU A 1 181 ? 13.495 5.655 7.723 1.00 97.19 181 LEU A C 1
ATOM 1375 O O . LEU A 1 181 ? 13.977 5.804 8.846 1.00 97.19 181 LEU A O 1
ATOM 1379 N N . LYS A 1 182 ? 14.210 5.838 6.614 1.00 97.00 182 LYS A N 1
ATOM 1380 C CA . LYS A 1 182 ? 15.603 6.288 6.607 1.00 97.00 182 LYS A CA 1
ATOM 1381 C C . LYS A 1 182 ? 15.701 7.694 6.055 1.00 97.00 182 LYS A C 1
ATOM 1383 O O . LYS A 1 182 ? 15.377 7.913 4.890 1.00 97.00 182 LYS A O 1
ATOM 1388 N N . GLU A 1 183 ? 16.113 8.641 6.896 1.00 96.50 183 GLU A N 1
ATOM 1389 C CA . GLU A 1 183 ? 16.292 10.058 6.526 1.00 96.50 183 GLU A CA 1
ATOM 1390 C C . GLU A 1 183 ? 15.134 10.637 5.678 1.00 96.50 183 GLU A C 1
ATOM 1392 O O . GLU A 1 183 ? 15.341 11.416 4.751 1.00 96.50 183 GLU A O 1
ATOM 1397 N N . SER A 1 184 ? 13.898 10.214 5.967 1.00 96.62 184 SER A N 1
ATOM 1398 C CA . SER A 1 184 ? 12.696 10.562 5.199 1.00 96.62 184 SER A CA 1
ATOM 1399 C C . SER A 1 184 ? 11.798 11.500 5.999 1.00 96.62 184 SER A C 1
ATOM 1401 O O . SER A 1 184 ? 11.635 11.342 7.212 1.00 96.62 184 SER A O 1
ATOM 1403 N N . SER A 1 185 ? 11.211 12.488 5.326 1.00 97.25 185 SER A N 1
ATOM 1404 C CA . SER A 1 185 ? 10.462 13.576 5.968 1.00 97.25 185 SER A CA 1
ATOM 1405 C C . SER A 1 185 ? 9.257 14.013 5.140 1.00 97.25 185 SER A C 1
ATOM 1407 O O . SER A 1 185 ? 9.163 13.708 3.960 1.00 97.25 185 SER A O 1
ATOM 1409 N N . ASN A 1 186 ? 8.326 14.737 5.751 1.00 98.00 186 ASN A N 1
ATOM 1410 C CA . ASN A 1 186 ? 7.106 15.264 5.140 1.00 98.00 186 ASN A CA 1
ATOM 1411 C C . ASN A 1 186 ? 6.200 14.197 4.502 1.00 98.00 186 ASN A C 1
ATOM 1413 O O . ASN A 1 186 ? 5.402 14.511 3.627 1.00 98.00 186 ASN A O 1
ATOM 1417 N N . ASN A 1 187 ? 6.283 12.936 4.934 1.00 98.56 187 ASN A N 1
ATOM 1418 C CA . ASN A 1 187 ? 5.367 11.898 4.466 1.00 98.56 187 ASN A CA 1
ATOM 1419 C C . ASN A 1 187 ? 4.083 11.896 5.309 1.00 98.56 187 ASN A C 1
ATOM 1421 O O . ASN A 1 187 ? 4.112 12.146 6.517 1.00 98.56 187 ASN A O 1
ATOM 1425 N N . PHE A 1 188 ? 2.955 11.597 4.669 1.00 98.69 188 PHE A N 1
ATOM 1426 C CA . PHE A 1 188 ? 1.630 11.535 5.280 1.00 98.69 188 PHE A CA 1
ATOM 1427 C C . PHE A 1 188 ? 1.218 10.076 5.446 1.00 98.69 188 PHE A C 1
ATOM 1429 O O . PHE A 1 188 ? 0.936 9.384 4.471 1.00 98.69 188 PHE A O 1
ATOM 1436 N N . ILE A 1 189 ? 1.184 9.609 6.688 1.00 98.75 189 ILE A N 1
ATOM 1437 C CA . ILE A 1 189 ? 1.037 8.199 7.042 1.00 98.75 189 ILE A CA 1
ATOM 1438 C C . ILE A 1 189 ? -0.164 8.083 7.970 1.00 98.75 189 ILE A C 1
ATOM 1440 O O . ILE A 1 189 ? -0.047 8.295 9.172 1.00 98.75 189 ILE A O 1
ATOM 1444 N N . TYR A 1 190 ? -1.349 7.810 7.437 1.00 98.50 190 TYR A N 1
ATOM 1445 C CA . TYR A 1 190 ? -2.566 7.771 8.250 1.00 98.50 190 TYR A CA 1
ATOM 1446 C C . TYR A 1 190 ? -3.571 6.749 7.738 1.00 98.50 190 TYR A C 1
ATOM 1448 O O . TYR A 1 190 ? -3.579 6.386 6.567 1.00 98.50 190 TYR A O 1
ATOM 1456 N N . ASN A 1 191 ? -4.465 6.312 8.621 1.00 97.69 191 ASN A N 1
ATOM 1457 C CA . ASN A 1 191 ? -5.462 5.286 8.348 1.00 97.69 191 ASN A CA 1
ATOM 1458 C C . ASN A 1 191 ? -4.867 3.947 7.880 1.00 97.69 191 ASN A C 1
ATOM 1460 O O . ASN A 1 191 ? -5.479 3.261 7.074 1.00 97.69 191 ASN A O 1
ATOM 1464 N N . ASN A 1 192 ? -3.681 3.567 8.354 1.00 98.56 192 ASN A N 1
ATOM 1465 C CA . ASN A 1 192 ? -3.106 2.245 8.101 1.00 98.56 192 ASN A CA 1
ATOM 1466 C C . ASN A 1 192 ? -3.321 1.323 9.305 1.00 98.56 192 ASN A C 1
ATOM 1468 O O . ASN A 1 192 ? -3.494 1.788 10.435 1.00 98.56 192 ASN A O 1
ATOM 1472 N N . PHE A 1 193 ? -3.306 0.018 9.055 1.00 96.25 193 PHE A N 1
ATOM 1473 C CA . PHE A 1 193 ? -3.343 -1.018 10.080 1.00 96.25 193 PHE A CA 1
ATOM 1474 C C . PHE A 1 193 ? -1.947 -1.617 10.231 1.00 96.25 193 PHE A C 1
ATOM 1476 O O . PHE A 1 193 ? -1.485 -2.311 9.326 1.00 96.25 193 PHE A O 1
ATOM 1483 N N . PHE A 1 194 ? -1.285 -1.339 11.355 1.00 97.00 194 PHE A N 1
ATOM 1484 C CA . PHE A 1 194 ? 0.034 -1.869 11.679 1.00 97.00 194 PHE A CA 1
ATOM 1485 C C . PHE A 1 194 ? -0.066 -2.931 12.776 1.00 97.00 194 PHE A C 1
ATOM 1487 O O . PHE A 1 194 ? -0.445 -2.635 13.912 1.00 97.00 194 PHE A O 1
ATOM 1494 N N . ASP A 1 195 ? 0.305 -4.161 12.424 1.00 94.00 195 ASP A N 1
ATOM 1495 C CA . ASP A 1 195 ? 0.478 -5.266 13.367 1.00 94.00 195 ASP A CA 1
ATOM 1496 C C . ASP A 1 195 ? 1.653 -6.149 12.935 1.00 94.00 195 ASP A C 1
ATOM 1498 O O . ASP A 1 195 ? 1.512 -7.120 12.190 1.00 94.00 195 ASP A O 1
ATOM 1502 N N . ASN A 1 196 ? 2.853 -5.718 13.310 1.00 94.69 196 ASN A N 1
ATOM 1503 C CA . ASN A 1 196 ? 4.125 -6.264 12.847 1.00 94.69 196 ASN A CA 1
ATOM 1504 C C . ASN A 1 196 ? 5.039 -6.543 14.034 1.00 94.69 196 ASN A C 1
ATOM 1506 O O . ASN A 1 196 ? 4.771 -6.083 15.140 1.00 94.69 196 ASN A O 1
ATOM 1510 N N . TRP A 1 197 ? 6.150 -7.238 13.782 1.00 93.06 197 TRP A N 1
ATOM 1511 C CA . TRP A 1 197 ? 7.135 -7.501 14.831 1.00 93.06 197 TRP A CA 1
ATOM 1512 C C . TRP A 1 197 ? 7.679 -6.200 15.444 1.00 93.06 197 TRP A C 1
ATOM 1514 O O . TRP A 1 197 ? 7.757 -6.074 16.660 1.00 93.06 197 TRP A O 1
ATOM 1524 N N . HIS A 1 198 ? 7.967 -5.199 14.610 1.00 93.56 198 HIS A N 1
ATOM 1525 C CA . HIS A 1 198 ? 7.985 -3.800 15.031 1.00 93.56 198 HIS A CA 1
ATOM 1526 C C . HIS A 1 198 ? 7.085 -2.995 14.100 1.00 93.56 198 HIS A C 1
ATOM 1528 O O . HIS A 1 198 ? 7.214 -3.077 12.884 1.00 93.56 198 HIS A O 1
ATOM 1534 N N . ASN A 1 199 ? 6.179 -2.172 14.618 1.00 95.00 199 ASN A N 1
ATOM 1535 C CA . ASN A 1 199 ? 5.305 -1.395 13.732 1.00 95.00 199 ASN A CA 1
ATOM 1536 C C . ASN A 1 199 ? 6.052 -0.290 12.968 1.00 95.00 199 ASN A C 1
ATOM 1538 O O . ASN A 1 199 ? 5.706 -0.007 11.821 1.00 95.00 199 ASN A O 1
ATOM 1542 N N . ILE A 1 200 ? 7.086 0.298 13.575 1.00 94.56 200 ILE A N 1
ATOM 1543 C CA . ILE A 1 200 ? 7.865 1.400 13.004 1.00 94.56 200 ILE A CA 1
ATOM 1544 C C . ILE A 1 200 ? 9.342 1.211 13.347 1.00 94.56 200 ILE A C 1
ATOM 1546 O O . ILE A 1 200 ? 9.676 0.904 14.490 1.00 94.56 200 ILE A O 1
ATOM 1550 N N . ALA A 1 201 ? 10.219 1.477 12.384 1.00 94.56 201 ALA A N 1
ATOM 1551 C CA . ALA A 1 201 ? 11.655 1.601 12.597 1.00 94.56 201 ALA A CA 1
ATOM 1552 C C . ALA A 1 201 ? 12.205 2.849 11.888 1.00 94.56 201 ALA A C 1
ATOM 1554 O O . ALA A 1 201 ? 11.726 3.232 10.821 1.00 94.56 201 ALA A O 1
ATOM 1555 N N . PHE A 1 202 ? 13.221 3.478 12.483 1.00 93.62 202 PHE A N 1
ATOM 1556 C CA . PHE A 1 202 ? 13.907 4.638 11.912 1.00 93.62 202 PHE A CA 1
ATOM 1557 C C . PHE A 1 202 ? 15.408 4.387 11.791 1.00 93.62 202 PHE A C 1
ATOM 1559 O O . PHE A 1 202 ? 16.008 3.765 12.668 1.00 93.62 202 PHE A O 1
ATOM 1566 N N . GLU A 1 203 ? 16.024 4.961 10.762 1.00 93.12 203 GLU A N 1
ATOM 1567 C CA . GLU A 1 203 ? 17.477 5.084 10.641 1.00 93.12 203 GLU A CA 1
ATOM 1568 C C . GLU A 1 203 ? 17.866 6.512 10.242 1.00 93.12 203 GLU A C 1
ATOM 1570 O O . GLU A 1 203 ? 17.230 7.144 9.394 1.00 93.12 203 GLU A O 1
ATOM 1575 N N . GLY A 1 204 ? 18.930 7.025 10.861 1.00 89.56 204 GLY A N 1
ATOM 1576 C CA . GLY A 1 204 ? 19.370 8.405 10.671 1.00 89.56 204 GLY A CA 1
ATOM 1577 C C . GLY A 1 204 ? 18.668 9.385 11.612 1.00 89.56 204 GLY A C 1
ATOM 1578 O O . GLY A 1 204 ? 18.396 9.061 12.773 1.00 89.56 204 GLY A O 1
ATOM 1579 N N . ASN A 1 205 ? 18.398 10.608 11.150 1.00 83.88 205 ASN A N 1
ATOM 1580 C CA . ASN A 1 205 ? 17.790 11.638 11.986 1.00 83.88 205 ASN A CA 1
ATOM 1581 C C . ASN A 1 205 ? 16.293 11.382 12.233 1.00 83.88 205 ASN A C 1
ATOM 1583 O O . ASN A 1 205 ? 15.421 11.789 11.466 1.00 83.88 205 ASN A O 1
ATOM 1587 N N . VAL A 1 206 ? 15.998 10.790 13.390 1.00 82.00 206 VAL A N 1
ATOM 1588 C CA . VAL A 1 206 ? 14.637 10.497 13.876 1.00 82.00 206 VAL A CA 1
ATOM 1589 C C . VAL A 1 206 ? 13.757 11.731 14.120 1.00 82.00 206 VAL A C 1
ATOM 1591 O O . VAL A 1 206 ? 12.568 11.573 14.390 1.00 82.00 206 VAL A O 1
ATOM 1594 N N . SER A 1 207 ? 14.323 12.945 14.066 1.00 82.88 207 SER A N 1
ATOM 1595 C CA . SER A 1 207 ? 13.587 14.210 14.241 1.00 82.88 207 SER A CA 1
ATOM 1596 C C . SER A 1 207 ? 13.008 14.752 12.935 1.00 82.88 207 SER A C 1
ATOM 1598 O O . SER A 1 207 ? 12.299 15.764 12.963 1.00 82.88 207 SER A O 1
ATOM 1600 N N . HIS A 1 208 ? 13.315 14.109 11.801 1.00 90.81 208 HIS A N 1
ATOM 1601 C CA . HIS A 1 208 ? 12.654 14.384 10.534 1.00 90.81 208 HIS A CA 1
ATOM 1602 C C . HIS A 1 208 ? 11.146 14.173 10.686 1.00 90.81 208 HIS A C 1
ATOM 1604 O O . HIS A 1 208 ? 10.674 13.115 11.108 1.00 90.81 208 HIS A O 1
ATOM 1610 N N . ILE A 1 209 ? 10.395 15.234 10.399 1.00 94.88 209 ILE A N 1
ATOM 1611 C CA . ILE A 1 209 ? 8.964 15.306 10.680 1.00 94.88 209 ILE A CA 1
ATOM 1612 C C . ILE A 1 209 ? 8.222 14.452 9.660 1.00 94.88 209 ILE A C 1
ATOM 1614 O O . ILE A 1 209 ? 8.397 14.656 8.465 1.00 94.88 209 ILE A O 1
ATOM 1618 N N . ASN A 1 210 ? 7.362 13.547 10.115 1.00 97.44 210 ASN A N 1
ATOM 1619 C CA . ASN A 1 210 ? 6.335 12.910 9.296 1.00 97.44 210 ASN A CA 1
ATOM 1620 C C . ASN A 1 210 ? 4.973 13.066 9.988 1.00 97.44 210 ASN A C 1
ATOM 1622 O O . ASN A 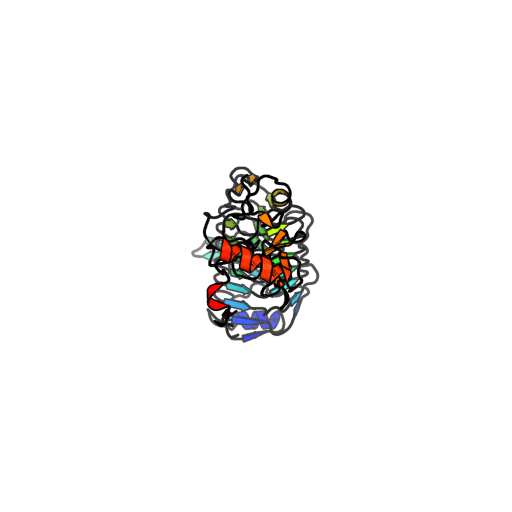1 210 ? 4.885 13.250 11.205 1.00 97.44 210 ASN A O 1
ATOM 1626 N N . TYR A 1 211 ? 3.898 13.019 9.206 1.00 98.19 211 TYR A N 1
ATOM 1627 C CA . TYR A 1 211 ? 2.541 13.280 9.673 1.00 98.19 211 TYR A CA 1
ATOM 1628 C C . TYR A 1 211 ? 1.779 11.968 9.834 1.00 98.19 211 TYR A C 1
ATOM 1630 O O . TYR A 1 211 ? 1.364 11.365 8.848 1.00 98.19 211 TYR A O 1
ATOM 1638 N N . TRP A 1 212 ? 1.565 11.544 11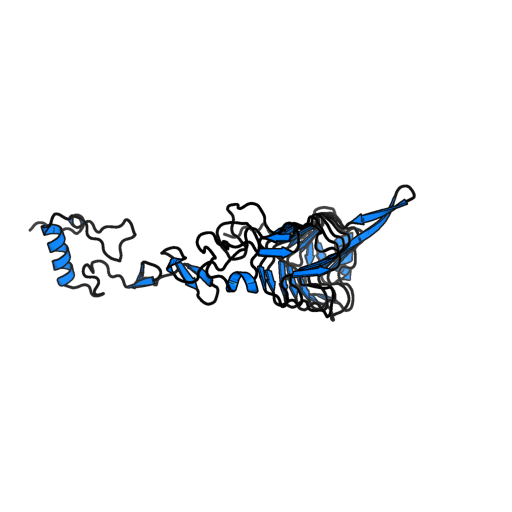.080 1.00 98.06 212 TRP A N 1
ATOM 1639 C CA . TRP A 1 212 ? 0.994 10.230 11.405 1.00 98.06 212 TRP A CA 1
ATOM 1640 C C . TRP A 1 212 ? -0.530 10.223 11.581 1.00 98.06 212 TRP A C 1
ATOM 1642 O O . TRP A 1 212 ? -1.125 9.226 11.978 1.00 98.06 212 TRP A O 1
ATOM 1652 N N . ASN A 1 213 ? -1.181 11.351 11.313 1.00 97.81 213 ASN A N 1
ATOM 1653 C CA . ASN A 1 213 ? -2.628 11.475 11.329 1.00 97.81 213 ASN A CA 1
ATOM 1654 C C . ASN A 1 213 ? -3.079 12.611 10.408 1.00 97.81 213 ASN A C 1
ATOM 1656 O O . ASN A 1 213 ? -2.355 13.583 10.193 1.00 97.81 213 ASN A O 1
ATOM 1660 N N . THR A 1 214 ? -4.311 12.518 9.920 1.00 97.06 214 THR A N 1
ATOM 1661 C CA . THR A 1 214 ? -5.008 13.629 9.263 1.00 97.06 214 THR A CA 1
ATOM 1662 C C . THR A 1 214 ? -5.914 14.372 10.252 1.00 97.06 214 THR A C 1
ATOM 1664 O O . THR A 1 214 ? -6.008 14.011 11.431 1.00 97.06 214 THR A O 1
ATOM 1667 N N . THR A 1 215 ? -6.571 15.441 9.803 1.00 95.75 215 THR A N 1
ATOM 1668 C CA . THR A 1 215 ? -7.632 16.090 10.579 1.00 95.75 215 THR A CA 1
ATOM 1669 C C . THR A 1 215 ? -8.824 15.145 10.705 1.00 95.75 215 THR A C 1
ATOM 1671 O O . THR A 1 215 ? -9.206 14.478 9.742 1.00 95.75 215 THR A O 1
ATOM 1674 N N . LYS A 1 216 ? -9.434 15.080 11.897 1.00 94.31 216 LYS A N 1
ATOM 1675 C CA . LYS A 1 216 ? -10.605 14.224 12.114 1.00 94.31 216 LYS A CA 1
ATOM 1676 C C . LYS A 1 216 ? -11.710 14.608 11.130 1.00 94.31 216 LYS A C 1
ATOM 1678 O O . LYS A 1 216 ? -12.232 15.721 11.181 1.00 94.31 216 LYS A O 1
ATOM 1683 N N . LYS A 1 217 ? -12.088 13.669 10.266 1.00 94.06 217 LYS A N 1
ATOM 1684 C CA . LYS A 1 217 ? -13.086 13.871 9.210 1.00 94.06 217 LYS A CA 1
ATOM 1685 C C . LYS A 1 217 ? -14.000 12.656 9.128 1.00 94.06 217 LYS A C 1
ATOM 1687 O O . LYS A 1 217 ? -13.558 11.534 9.345 1.00 94.06 217 LYS A O 1
ATOM 1692 N N . GLN A 1 218 ? -15.275 12.869 8.814 1.00 92.19 218 GLN A N 1
ATOM 1693 C CA . GLN A 1 218 ? -16.207 11.770 8.561 1.00 92.19 218 GLN A CA 1
ATOM 1694 C C . GLN A 1 218 ? -15.734 10.932 7.362 1.00 92.19 218 GLN A C 1
ATOM 1696 O O . GLN A 1 218 ? -15.383 11.478 6.314 1.00 92.19 218 GLN A O 1
ATOM 1701 N N . GLY A 1 219 ? -15.713 9.613 7.528 1.00 90.06 219 GLY A N 1
ATOM 1702 C CA . GLY A 1 219 ? -15.240 8.659 6.529 1.00 90.06 219 GLY A CA 1
ATOM 1703 C C . GLY A 1 219 ? -14.866 7.333 7.181 1.00 90.06 219 GLY A C 1
ATOM 1704 O O . GLY A 1 219 ? -14.361 7.323 8.302 1.00 90.06 219 GLY A O 1
ATOM 1705 N N . LYS A 1 220 ? -15.125 6.219 6.490 1.00 87.62 220 LYS A N 1
ATOM 1706 C CA . LYS A 1 220 ? -14.824 4.887 7.021 1.00 87.62 220 LYS A CA 1
ATOM 1707 C C . LYS A 1 220 ? -13.310 4.705 7.153 1.00 87.62 220 LYS A C 1
ATOM 1709 O O . LYS A 1 220 ? -12.597 4.841 6.162 1.00 87.62 220 LYS A O 1
ATOM 1714 N N . ASN A 1 221 ? -12.834 4.412 8.356 1.00 92.31 221 ASN A N 1
ATOM 1715 C CA . ASN A 1 221 ? -11.422 4.150 8.628 1.00 92.31 221 ASN A CA 1
ATOM 1716 C C . ASN A 1 221 ? -11.081 2.653 8.475 1.00 92.31 221 ASN A C 1
ATOM 1718 O O . ASN A 1 221 ? -11.963 1.822 8.246 1.00 92.31 221 ASN A O 1
ATOM 1722 N N . ILE A 1 222 ? -9.796 2.309 8.578 1.00 91.94 222 ILE A N 1
ATOM 1723 C CA . ILE A 1 222 ? -9.252 0.978 8.259 1.00 91.94 222 ILE A CA 1
ATOM 1724 C C . ILE A 1 222 ? -9.754 -0.136 9.187 1.00 91.94 222 ILE A C 1
ATOM 1726 O O . ILE A 1 222 ? -9.811 -1.294 8.789 1.00 91.94 222 ILE A O 1
ATOM 1730 N N . ILE A 1 223 ? -10.185 0.218 10.398 1.00 86.81 223 ILE A N 1
ATOM 1731 C CA . ILE A 1 223 ? -10.806 -0.698 11.368 1.00 86.81 223 ILE A CA 1
ATOM 1732 C C . ILE A 1 223 ? -12.333 -0.782 11.205 1.00 86.81 223 ILE A C 1
ATOM 1734 O O . ILE A 1 223 ? -12.980 -1.581 11.869 1.00 86.81 223 ILE A O 1
ATOM 1738 N N . GLY A 1 224 ? -12.924 0.045 10.334 1.00 81.50 224 GLY A N 1
ATOM 1739 C CA . GLY A 1 224 ? -14.354 0.068 10.031 1.00 81.50 224 GLY A CA 1
ATOM 1740 C C . GLY A 1 224 ? -15.184 1.146 10.738 1.00 81.50 224 GLY A C 1
ATOM 1741 O O . GLY A 1 224 ? -16.384 1.215 10.486 1.00 81.50 224 GLY A O 1
ATOM 1742 N N . GLY A 1 225 ? -14.578 1.996 11.567 1.00 82.31 225 GLY A N 1
ATOM 1743 C CA . GLY A 1 225 ? -15.238 3.112 12.252 1.00 82.31 225 GLY A CA 1
ATOM 1744 C C . GLY A 1 225 ? -15.547 4.300 11.338 1.00 82.31 225 GLY A C 1
ATOM 1745 O O . GLY A 1 225 ? -15.026 4.406 10.232 1.00 82.31 225 GLY A O 1
ATOM 1746 N N . SER A 1 226 ? -16.387 5.224 11.809 1.00 85.56 226 SER A N 1
ATOM 1747 C CA . SER A 1 226 ? -17.004 6.288 10.989 1.00 85.56 226 SER A CA 1
ATOM 1748 C C . SER A 1 226 ? -16.154 7.544 10.746 1.00 85.56 226 SER A C 1
ATOM 1750 O O . SER A 1 226 ? -16.617 8.469 10.066 1.00 85.56 226 SER A O 1
ATOM 1752 N N . TYR A 1 227 ? -14.947 7.622 11.311 1.00 90.81 227 TYR A N 1
ATOM 1753 C CA . TYR A 1 227 ? -14.081 8.800 11.211 1.00 90.81 227 TYR A CA 1
ATOM 1754 C C . TYR A 1 227 ? -12.646 8.438 10.825 1.00 90.81 227 TYR A C 1
ATOM 1756 O O . TYR A 1 227 ? -12.023 7.591 11.462 1.00 90.81 227 TYR A O 1
ATOM 1764 N N . LEU A 1 228 ? -12.094 9.167 9.854 1.00 93.56 228 LEU A N 1
ATOM 1765 C CA . LEU A 1 228 ? -10.672 9.172 9.513 1.00 93.56 228 LEU A CA 1
ATOM 1766 C C . LEU A 1 228 ? -9.884 10.019 10.520 1.00 93.56 228 LEU A C 1
ATOM 1768 O O . LEU A 1 228 ? -10.386 11.037 11.006 1.00 93.56 228 LEU A O 1
ATOM 1772 N N . GLY A 1 229 ? -8.648 9.612 10.806 1.00 95.00 229 GLY A N 1
ATOM 1773 C CA . GLY A 1 229 ? -7.748 10.292 11.739 1.00 95.00 229 GLY A CA 1
ATOM 1774 C C . GLY A 1 229 ? -6.324 9.752 11.626 1.00 95.00 229 GLY A C 1
ATOM 1775 O O . GLY A 1 229 ? -5.642 10.080 10.660 1.00 95.00 229 GLY A O 1
ATOM 1776 N N . GLY A 1 230 ? -5.872 8.970 12.605 1.00 95.88 230 GLY A N 1
ATOM 1777 C CA . GLY A 1 230 ? -4.540 8.356 12.653 1.00 95.88 230 GLY A CA 1
ATOM 1778 C C . GLY A 1 230 ? -4.505 6.916 12.159 1.00 95.88 230 GLY A C 1
ATOM 1779 O O . GLY A 1 230 ? -5.294 6.532 11.295 1.00 95.88 230 GLY A O 1
ATOM 1780 N N . ASN A 1 231 ? -3.573 6.129 12.688 1.00 96.75 231 ASN A N 1
ATOM 1781 C CA . ASN A 1 231 ? -3.350 4.726 12.337 1.00 96.75 231 ASN A CA 1
ATOM 1782 C C . ASN A 1 231 ? -3.751 3.793 13.482 1.00 96.75 231 ASN A C 1
ATOM 1784 O O . ASN A 1 231 ? -3.854 4.209 14.634 1.00 96.75 231 ASN A O 1
ATOM 1788 N N . PHE A 1 232 ? -3.960 2.519 13.165 1.00 93.69 232 PHE A N 1
ATOM 1789 C CA . PHE A 1 232 ? -4.108 1.463 14.161 1.00 93.69 232 PHE A CA 1
ATOM 1790 C C . PHE A 1 232 ? -2.750 0.811 14.435 1.00 93.69 232 PHE A C 1
ATOM 1792 O O . PHE A 1 232 ? -2.022 0.498 13.493 1.00 93.69 232 PHE A O 1
ATOM 1799 N N . TRP A 1 233 ? -2.439 0.583 15.711 1.00 92.00 233 TRP A N 1
ATOM 1800 C CA . TRP A 1 233 ? -1.147 0.085 16.183 1.00 92.00 233 TRP A CA 1
ATOM 1801 C C . TRP A 1 233 ? -1.388 -1.076 17.148 1.00 92.00 233 TRP A C 1
ATOM 1803 O O . TRP A 1 233 ? -1.730 -0.820 18.295 1.00 92.00 233 TRP A O 1
ATOM 1813 N N . SER A 1 234 ? -1.230 -2.336 16.742 1.00 84.19 234 SER A N 1
ATOM 1814 C CA . SER A 1 234 ? -1.655 -3.481 17.574 1.00 84.19 234 SER A CA 1
ATOM 1815 C C . SER A 1 234 ? -1.153 -3.438 19.027 1.00 84.19 234 SER A C 1
ATOM 1817 O O . SER A 1 234 ? -1.945 -3.564 19.955 1.00 84.19 234 SER A O 1
ATOM 1819 N N . GLU A 1 235 ? 0.127 -3.155 19.267 1.00 75.88 235 GLU A N 1
ATOM 1820 C CA . GLU A 1 235 ? 0.699 -3.095 20.625 1.00 75.88 235 GLU A CA 1
ATOM 1821 C C . GLU A 1 235 ? 0.137 -1.956 21.497 1.00 75.88 235 GLU A C 1
ATOM 1823 O O . GLU A 1 235 ? 0.013 -2.098 22.715 1.00 75.88 235 GLU A O 1
ATOM 1828 N N . PHE A 1 236 ? -0.213 -0.823 20.884 1.00 76.06 236 PHE A N 1
ATOM 1829 C CA . PHE A 1 236 ? -0.729 0.362 21.578 1.00 76.06 236 PHE A CA 1
ATOM 1830 C C . PHE A 1 236 ? -2.256 0.315 21.703 1.00 76.06 236 PHE A C 1
ATOM 1832 O O . PHE A 1 236 ? -2.814 0.541 22.774 1.00 76.06 236 PHE A O 1
ATOM 1839 N N . SER A 1 237 ? -2.940 -0.022 20.614 1.00 69.81 237 SER A N 1
ATOM 1840 C CA . SER A 1 237 ? -4.394 -0.037 20.488 1.00 69.81 237 SER A CA 1
ATOM 1841 C C . SER A 1 237 ? -5.049 -1.198 21.242 1.00 69.81 237 SER A C 1
ATOM 1843 O O . SER A 1 237 ? -6.213 -1.067 21.618 1.00 69.81 237 SER A O 1
ATOM 1845 N N . ASN A 1 238 ? -4.321 -2.292 21.506 1.00 62.81 238 ASN A N 1
ATOM 1846 C CA . ASN A 1 238 ? -4.831 -3.448 22.255 1.00 62.81 238 ASN A CA 1
ATOM 1847 C C . ASN A 1 238 ? -4.663 -3.312 23.780 1.00 62.81 238 ASN A C 1
ATOM 1849 O O . ASN A 1 238 ? -5.238 -4.102 24.525 1.00 62.81 238 ASN A O 1
ATOM 1853 N N . ASN A 1 239 ? -3.874 -2.344 24.260 1.00 59.53 239 ASN A N 1
ATOM 1854 C CA . ASN A 1 239 ? -3.421 -2.291 25.657 1.00 59.53 239 ASN A CA 1
ATOM 1855 C C . ASN A 1 239 ? -3.985 -1.100 26.456 1.00 59.53 239 ASN A C 1
ATOM 1857 O O . ASN A 1 239 ? -3.429 -0.706 27.480 1.00 59.53 239 ASN A O 1
ATOM 1861 N N . LEU A 1 240 ? -5.076 -0.483 25.990 1.00 57.91 240 LEU A N 1
ATOM 1862 C CA . LEU A 1 240 ? -5.587 0.754 26.580 1.00 57.91 240 LEU A CA 1
ATOM 1863 C C . LEU A 1 240 ? -7.041 0.636 27.046 1.00 57.91 240 LEU A C 1
ATOM 1865 O O . LEU A 1 240 ? -7.979 0.564 26.259 1.00 57.91 240 LEU A O 1
ATOM 1869 N N . THR A 1 241 ? -7.219 0.768 28.362 1.00 55.81 241 THR A N 1
ATOM 1870 C CA . THR A 1 241 ? -8.494 1.044 29.046 1.00 55.81 241 THR A CA 1
ATOM 1871 C C . THR A 1 241 ? -9.060 2.442 28.743 1.00 55.81 241 THR A C 1
ATOM 1873 O O . THR A 1 241 ? -10.160 2.764 29.185 1.00 55.81 241 THR A O 1
ATOM 1876 N N . SER A 1 242 ? -8.330 3.283 27.997 1.00 60.22 242 SER A N 1
ATOM 1877 C CA . SER A 1 242 ? -8.637 4.698 27.730 1.00 60.22 242 SER A CA 1
ATOM 1878 C C . SER A 1 242 ? -8.950 5.020 26.263 1.00 60.22 242 SER A C 1
ATOM 1880 O O . SER A 1 242 ? -8.849 6.177 25.849 1.00 60.22 242 SER A O 1
ATOM 1882 N N . CYS A 1 243 ? -9.322 4.040 25.438 1.00 68.81 243 CYS A N 1
ATOM 1883 C CA . CYS A 1 243 ? -9.798 4.331 24.084 1.00 68.81 243 CYS A CA 1
ATOM 1884 C C . CYS A 1 243 ? -11.322 4.497 24.055 1.00 68.81 243 CYS A C 1
ATOM 1886 O O . CYS A 1 243 ? -12.028 3.892 24.856 1.00 68.81 243 CYS A O 1
ATOM 1888 N N . ASN A 1 244 ? -11.828 5.386 23.191 1.00 67.06 244 ASN A N 1
ATOM 1889 C CA . ASN A 1 244 ? -13.256 5.678 23.078 1.00 67.06 244 ASN A CA 1
ATOM 1890 C C . ASN A 1 244 ? -13.835 4.916 21.873 1.00 67.06 244 ASN A C 1
ATOM 1892 O O . ASN A 1 244 ? -13.666 5.369 20.736 1.00 67.06 244 ASN A O 1
ATOM 1896 N N . PRO A 1 245 ? -14.552 3.800 22.097 1.00 64.44 245 PRO A N 1
ATOM 1897 C CA . PRO A 1 245 ? -15.070 2.977 21.008 1.00 64.44 245 PRO A CA 1
ATOM 1898 C C . PRO A 1 245 ? -16.030 3.758 20.097 1.00 64.44 245 PRO A C 1
ATOM 1900 O O . PRO A 1 245 ? -16.010 3.590 18.881 1.00 64.44 245 PRO A O 1
ATOM 1903 N N . ASN A 1 246 ? -16.786 4.714 20.657 1.00 64.69 246 ASN A N 1
ATOM 1904 C CA . ASN A 1 246 ? -17.833 5.455 19.943 1.00 64.69 246 ASN A CA 1
ATOM 1905 C C . ASN A 1 246 ? -17.299 6.319 18.795 1.00 64.69 246 ASN A C 1
ATOM 1907 O O . ASN A 1 246 ? -18.032 6.620 17.855 1.00 64.69 246 ASN A O 1
ATOM 1911 N N . ASN A 1 247 ? -16.046 6.778 18.874 1.00 71.75 247 ASN A N 1
ATOM 1912 C CA . ASN A 1 247 ? -15.429 7.545 17.791 1.00 71.75 247 ASN A CA 1
ATOM 1913 C C . ASN A 1 247 ? -14.276 6.807 17.095 1.00 71.75 247 ASN A C 1
ATOM 1915 O O . ASN A 1 247 ? -13.744 7.348 16.126 1.00 71.75 247 ASN A O 1
ATOM 1919 N N . GLY A 1 248 ? -13.934 5.597 17.554 1.00 78.56 248 GLY A N 1
ATOM 1920 C CA . GLY A 1 248 ? -12.883 4.752 16.992 1.00 78.56 248 GLY A CA 1
ATOM 1921 C C . GLY A 1 248 ? -11.455 5.232 17.261 1.00 78.56 248 GLY A C 1
ATOM 1922 O O . GLY A 1 248 ? -10.538 4.726 16.618 1.00 78.56 248 GLY A O 1
ATOM 1923 N N . PHE A 1 249 ? -11.251 6.184 18.182 1.00 86.00 249 PHE A N 1
ATOM 1924 C CA . PHE A 1 249 ? -9.934 6.729 18.530 1.00 86.00 249 PHE A CA 1
ATOM 1925 C C . PHE A 1 249 ? -9.560 6.491 19.996 1.00 86.00 249 PHE A C 1
ATOM 1927 O O . PHE A 1 249 ? -10.401 6.514 20.900 1.00 86.00 249 PHE A O 1
ATOM 1934 N N . CYS A 1 250 ? -8.264 6.338 20.251 1.00 83.00 250 CYS A N 1
ATOM 1935 C CA . CYS A 1 250 ? -7.718 6.393 21.598 1.00 83.00 250 CYS A CA 1
ATOM 1936 C C . CYS A 1 250 ? -7.695 7.828 22.140 1.00 83.00 250 CYS A C 1
ATOM 1938 O O . CYS A 1 250 ? -7.504 8.783 21.388 1.00 83.00 250 CYS A O 1
ATOM 1940 N N . GLN A 1 251 ? -7.896 7.995 23.454 1.00 76.31 251 GLN A N 1
ATOM 1941 C CA . GLN A 1 251 ? -7.760 9.312 24.094 1.00 76.31 251 GLN A CA 1
ATOM 1942 C C . GLN A 1 251 ? -6.292 9.736 24.220 1.00 76.31 251 GLN A C 1
ATOM 1944 O O . GLN A 1 251 ? -5.985 10.927 24.204 1.00 76.31 251 GLN A O 1
ATOM 1949 N N . ASN A 1 252 ? -5.389 8.761 24.339 1.00 82.56 252 ASN A N 1
ATOM 1950 C CA . ASN A 1 252 ? -3.954 8.993 24.407 1.00 82.56 252 ASN A CA 1
ATOM 1951 C C . ASN A 1 252 ? -3.376 9.188 23.001 1.00 82.56 252 ASN A C 1
ATOM 1953 O O . ASN A 1 252 ? -3.705 8.439 22.082 1.00 82.56 252 ASN A O 1
ATOM 1957 N N . ILE A 1 253 ? -2.470 10.157 22.862 1.00 88.69 253 ILE A N 1
ATOM 1958 C CA . ILE A 1 253 ? -1.627 10.291 21.669 1.00 88.69 253 ILE A CA 1
ATOM 1959 C C . ILE A 1 253 ? -0.583 9.171 21.645 1.00 88.69 253 ILE A C 1
ATOM 1961 O O . ILE A 1 253 ? -0.110 8.741 22.700 1.00 88.69 253 ILE A O 1
ATOM 1965 N N . PHE A 1 254 ? -0.178 8.738 20.456 1.00 90.38 254 PHE A N 1
ATOM 1966 C CA . PHE A 1 254 ? 0.929 7.804 20.292 1.00 90.38 254 PHE A CA 1
ATOM 1967 C C . PHE A 1 254 ? 2.184 8.573 19.865 1.00 90.38 254 PHE A C 1
ATOM 1969 O O . PHE A 1 254 ? 2.298 9.055 18.737 1.00 90.38 254 PHE A O 1
ATOM 1976 N N . SER A 1 255 ? 3.106 8.751 20.814 1.00 91.38 255 SER A N 1
ATOM 1977 C CA . SER A 1 255 ? 4.388 9.425 20.591 1.00 91.38 255 SER A CA 1
ATOM 1978 C C . SER A 1 255 ? 5.408 8.423 20.062 1.00 91.38 255 SER A C 1
ATOM 1980 O O . SER A 1 255 ? 5.900 7.593 20.820 1.00 91.38 255 SER A O 1
ATOM 1982 N N . ILE A 1 256 ? 5.730 8.521 18.776 1.00 91.25 256 ILE A N 1
ATOM 1983 C CA . ILE A 1 256 ? 6.616 7.589 18.071 1.00 91.25 256 ILE A CA 1
ATOM 1984 C C . ILE A 1 256 ? 8.079 8.010 18.263 1.00 91.25 256 ILE A C 1
ATOM 1986 O O . ILE A 1 256 ? 8.924 7.215 18.662 1.00 91.25 256 ILE A O 1
ATOM 1990 N N . SER A 1 257 ? 8.376 9.284 18.004 1.00 91.31 257 SER A N 1
ATOM 1991 C CA . SER A 1 257 ? 9.680 9.909 18.245 1.00 91.31 257 SER A CA 1
ATOM 1992 C C . SER A 1 257 ? 9.523 11.432 18.326 1.00 91.31 257 SER A C 1
ATOM 1994 O O . SER A 1 257 ? 8.415 11.969 18.225 1.00 91.31 257 SER A O 1
ATOM 1996 N N . THR A 1 258 ? 10.627 12.163 18.500 1.00 89.88 258 THR A N 1
ATOM 1997 C CA . THR A 1 258 ? 10.626 13.630 18.426 1.00 89.88 258 THR A CA 1
ATOM 1998 C C . THR A 1 258 ? 9.977 14.100 17.119 1.00 89.88 258 THR A C 1
ATOM 2000 O O . THR A 1 258 ? 10.402 13.716 16.035 1.00 89.88 258 THR A O 1
ATOM 2003 N N . ASN A 1 259 ? 8.942 14.940 17.224 1.00 89.25 259 ASN A N 1
ATOM 2004 C CA . ASN A 1 259 ? 8.121 15.456 16.115 1.00 89.25 259 ASN A CA 1
ATOM 2005 C C . ASN A 1 259 ? 7.298 14.423 15.318 1.00 89.25 259 ASN A C 1
ATOM 2007 O O . ASN A 1 259 ? 6.560 14.820 14.419 1.00 89.25 259 ASN A O 1
ATOM 2011 N N . ASN A 1 260 ? 7.360 13.134 15.656 1.00 95.75 260 ASN A N 1
ATOM 2012 C CA . ASN A 1 260 ? 6.578 12.077 15.020 1.00 95.75 260 ASN A CA 1
ATOM 2013 C C . ASN A 1 260 ? 5.535 11.577 16.017 1.00 95.75 260 ASN A C 1
ATOM 2015 O O . ASN A 1 260 ? 5.834 10.814 16.936 1.00 95.75 260 ASN A O 1
ATOM 2019 N N . ILE A 1 261 ? 4.308 12.073 15.876 1.00 95.19 261 ILE A N 1
ATOM 2020 C CA . ILE A 1 261 ? 3.220 11.804 16.817 1.00 95.19 261 ILE A CA 1
ATOM 2021 C C . ILE A 1 261 ? 1.956 11.504 16.024 1.00 95.19 261 ILE A C 1
ATOM 2023 O O . ILE A 1 261 ? 1.540 12.318 15.199 1.00 95.19 261 ILE A O 1
ATOM 2027 N N . ASP A 1 262 ? 1.319 10.379 16.331 1.00 95.62 262 ASP A N 1
ATOM 2028 C CA . ASP A 1 262 ? -0.057 10.111 15.931 1.00 95.62 262 ASP A CA 1
ATOM 2029 C C . ASP A 1 262 ? -0.996 10.659 17.014 1.00 95.62 262 ASP A C 1
ATOM 2031 O O . ASP A 1 262 ? -1.067 10.156 18.139 1.00 95.62 262 ASP A O 1
ATOM 2035 N N . LYS A 1 263 ? -1.688 11.755 16.692 1.00 94.69 263 LYS A N 1
ATOM 2036 C CA . LYS A 1 263 ? -2.602 12.433 17.624 1.00 94.69 263 LYS A CA 1
ATOM 2037 C C . LYS A 1 263 ? -4.005 11.835 17.642 1.00 94.69 263 LYS A C 1
ATOM 2039 O O . LYS A 1 263 ? -4.807 12.235 18.482 1.00 94.69 263 LYS A O 1
ATOM 2044 N N . LEU A 1 264 ? -4.322 10.945 16.704 1.00 94.12 264 LEU A N 1
ATOM 2045 C CA . LEU A 1 264 ? -5.628 10.304 16.593 1.00 94.12 264 LEU A CA 1
ATOM 2046 C C . LEU A 1 264 ? -5.463 8.792 16.365 1.00 94.12 264 LEU A C 1
ATOM 2048 O O . LEU A 1 264 ? -6.009 8.289 15.376 1.00 94.12 264 LEU A O 1
ATOM 2052 N N . PRO A 1 265 ? -4.745 8.058 17.241 1.00 93.44 265 PRO A N 1
ATOM 2053 C CA . PRO A 1 265 ? -4.552 6.630 17.044 1.00 93.44 265 PRO A CA 1
ATOM 2054 C C . PRO A 1 265 ? -5.904 5.926 17.029 1.00 93.44 265 PRO A C 1
ATOM 2056 O O . PRO A 1 265 ? -6.776 6.210 17.856 1.00 93.44 265 PRO A O 1
ATOM 2059 N N . LEU A 1 266 ? -6.082 5.011 16.090 1.00 90.88 266 LEU A N 1
ATOM 2060 C CA . LEU A 1 266 ? -7.273 4.187 15.972 1.00 90.88 266 LEU A CA 1
ATOM 2061 C C . LEU A 1 266 ? -7.271 3.090 17.041 1.00 90.88 266 LEU A C 1
ATOM 2063 O O . LEU A 1 266 ? -6.218 2.613 17.465 1.00 90.88 266 LEU A O 1
ATOM 2067 N N . THR A 1 267 ? -8.457 2.665 17.465 1.00 82.88 267 THR A N 1
ATOM 2068 C CA . THR A 1 267 ? -8.634 1.610 18.475 1.00 82.88 267 THR A CA 1
ATOM 2069 C C . THR A 1 267 ? -9.609 0.537 18.020 1.00 82.88 267 THR A C 1
ATOM 2071 O O . THR A 1 267 ? -10.307 0.707 17.038 1.00 82.88 267 THR A O 1
ATOM 2074 N N . MET A 1 268 ? -9.708 -0.560 18.754 1.00 73.88 268 MET A N 1
ATOM 2075 C CA . MET A 1 268 ? -10.791 -1.523 18.593 1.00 73.88 268 MET A CA 1
ATOM 2076 C C . MET A 1 268 ? -12.172 -0.844 18.655 1.00 73.88 268 MET A C 1
ATOM 2078 O O . MET A 1 268 ? -12.417 0.006 19.512 1.00 73.88 268 MET A O 1
ATOM 2082 N N . LEU A 1 269 ? -13.094 -1.224 17.762 1.00 70.69 269 LEU A N 1
ATOM 2083 C CA . LEU A 1 269 ? -14.426 -0.602 17.697 1.00 70.69 269 LEU A CA 1
ATOM 2084 C C . LEU A 1 269 ? -15.328 -1.018 18.855 1.00 70.69 269 LEU A C 1
ATOM 2086 O O . LEU A 1 269 ? -16.289 -0.315 19.157 1.00 70.69 269 LEU A O 1
ATOM 2090 N N . CYS A 1 270 ? -15.046 -2.151 19.497 1.00 70.50 270 CYS A N 1
ATOM 2091 C CA . CYS A 1 270 ? -15.828 -2.604 20.631 1.00 70.50 270 CYS A CA 1
ATOM 2092 C C . CYS A 1 270 ? -15.032 -3.515 21.575 1.00 70.50 270 CYS A C 1
ATOM 2094 O O . CYS A 1 270 ? -14.195 -4.320 21.164 1.00 70.50 270 CYS A O 1
ATOM 2096 N N . LEU A 1 271 ? -15.338 -3.394 22.867 1.00 70.75 271 LEU A N 1
ATOM 2097 C CA . LEU A 1 271 ? -14.883 -4.303 23.932 1.00 70.75 271 LEU A CA 1
ATOM 2098 C C . LEU A 1 271 ? -16.061 -5.031 24.600 1.00 70.75 271 LEU A C 1
ATOM 2100 O O . LEU A 1 271 ? -15.874 -5.909 25.435 1.00 70.75 271 LEU A O 1
ATOM 2104 N N . SER A 1 272 ? -17.283 -4.624 24.260 1.00 73.12 272 SER A N 1
ATOM 2105 C CA . SER A 1 272 ? -18.543 -5.218 24.687 1.00 73.12 272 SER A CA 1
ATOM 2106 C C . SER A 1 272 ? -19.647 -4.770 23.731 1.00 73.12 272 SER A C 1
ATOM 2108 O O . SER A 1 272 ? -19.469 -3.802 22.986 1.00 73.12 272 SER A O 1
ATOM 2110 N N . ASN A 1 273 ? -20.803 -5.428 23.786 1.00 78.12 273 ASN A N 1
ATOM 2111 C CA . ASN A 1 273 ? -21.975 -5.057 22.993 1.00 78.12 273 ASN A CA 1
ATOM 2112 C C . ASN A 1 273 ? -22.406 -3.596 23.204 1.00 78.12 273 ASN A C 1
ATOM 2114 O O . ASN A 1 273 ? -22.728 -2.925 22.233 1.00 78.12 273 ASN A O 1
ATOM 2118 N N . ASN A 1 274 ? -22.278 -3.067 24.426 1.00 74.12 274 ASN A N 1
ATOM 2119 C CA . ASN A 1 274 ? -22.650 -1.688 24.773 1.00 74.12 274 ASN A CA 1
ATOM 2120 C C . ASN A 1 274 ? -21.874 -0.609 23.991 1.00 74.12 274 ASN A C 1
ATOM 2122 O O . ASN A 1 274 ? -22.216 0.569 24.062 1.00 74.12 274 ASN A O 1
ATOM 2126 N N . SER A 1 275 ? -20.792 -0.984 23.305 1.00 70.44 275 SER A N 1
ATOM 2127 C CA . SER A 1 275 ? -20.002 -0.097 22.445 1.00 70.44 275 SER A CA 1
ATOM 2128 C C . SER A 1 275 ? -20.520 -0.017 21.003 1.00 70.44 275 SER A C 1
ATOM 2130 O O . SER A 1 275 ? -20.013 0.789 20.230 1.00 70.44 275 SER A O 1
ATOM 2132 N N . CYS A 1 276 ? -21.489 -0.854 20.633 1.00 72.50 276 CYS A N 1
ATOM 2133 C CA . CYS A 1 276 ? -22.038 -0.955 19.284 1.00 72.50 276 CYS A CA 1
ATOM 2134 C C . CYS A 1 276 ? -23.433 -0.325 19.187 1.00 72.50 276 CYS A C 1
ATOM 2136 O O . CYS A 1 276 ? -24.022 0.077 20.193 1.00 72.50 276 CYS A O 1
ATOM 2138 N N . LEU A 1 277 ? -23.993 -0.238 17.975 1.00 74.12 277 LEU A N 1
ATOM 2139 C CA . LEU A 1 277 ? -25.413 0.086 17.823 1.00 74.12 277 LEU A CA 1
ATOM 2140 C C . LEU A 1 277 ? -26.270 -1.036 18.422 1.00 74.12 277 LEU A C 1
ATOM 2142 O O . LEU A 1 277 ? -25.852 -2.191 18.453 1.00 74.12 277 LEU A O 1
ATOM 2146 N N . SER A 1 278 ? -27.497 -0.727 18.855 1.00 75.00 278 SER A N 1
ATOM 2147 C CA . SER A 1 278 ? -28.415 -1.740 19.407 1.00 75.00 278 SER A CA 1
ATOM 2148 C C . SER A 1 278 ? -28.694 -2.891 18.431 1.00 75.00 278 SER A C 1
ATOM 2150 O O . SER A 1 278 ? -29.009 -3.991 18.878 1.00 75.00 278 SER A O 1
ATOM 2152 N N . THR A 1 279 ? -28.534 -2.636 17.124 1.00 76.38 279 THR A N 1
ATOM 2153 C CA . THR A 1 279 ? -28.649 -3.567 15.984 1.00 76.38 279 THR A CA 1
ATOM 2154 C C . THR A 1 279 ? -27.420 -4.439 15.731 1.00 76.38 279 THR A C 1
ATOM 2156 O O . THR A 1 279 ? -27.418 -5.260 14.815 1.00 76.38 279 THR A O 1
ATOM 2159 N N . GLU A 1 280 ? -26.362 -4.270 16.513 1.00 81.69 280 GLU A N 1
ATOM 2160 C CA . GLU A 1 280 ? -25.069 -4.909 16.304 1.00 81.69 280 GLU A CA 1
ATOM 2161 C C . GLU A 1 280 ? -24.623 -5.650 17.568 1.00 81.69 280 GLU A C 1
ATOM 2163 O O . GLU A 1 280 ? -24.971 -5.265 18.680 1.00 81.69 280 GLU A O 1
ATOM 2168 N N . ALA A 1 281 ? -23.808 -6.689 17.414 1.00 83.88 281 ALA A N 1
ATOM 2169 C CA . ALA A 1 281 ? -23.066 -7.303 18.510 1.00 83.88 281 ALA A CA 1
ATOM 2170 C C . ALA A 1 281 ? -21.570 -7.061 18.326 1.00 83.88 281 ALA A C 1
ATOM 2172 O O . ALA A 1 281 ? -21.057 -7.022 17.204 1.00 83.88 281 ALA A O 1
ATOM 2173 N N . CYS A 1 282 ? -20.859 -6.930 19.440 1.00 79.31 282 CYS A N 1
ATOM 2174 C CA . CYS A 1 282 ? -19.413 -6.885 19.423 1.00 79.31 282 CYS A CA 1
ATOM 2175 C C . CYS A 1 282 ? -18.862 -8.287 19.177 1.00 79.31 282 CYS A C 1
ATOM 2177 O O . CYS A 1 282 ? -19.039 -9.194 19.994 1.00 79.31 282 CYS A O 1
ATOM 2179 N N . ASN A 1 283 ? -18.151 -8.468 18.070 1.00 80.38 283 ASN A N 1
ATOM 2180 C CA . ASN A 1 283 ? -17.385 -9.682 17.867 1.00 80.38 283 ASN A CA 1
ATOM 2181 C C . ASN A 1 283 ? -16.113 -9.606 18.711 1.00 80.38 283 ASN A C 1
ATOM 2183 O O . ASN A 1 283 ? -15.188 -8.882 18.368 1.00 80.38 283 ASN A O 1
ATOM 2187 N N . MET A 1 284 ? -16.057 -10.363 19.805 1.00 75.62 284 MET A N 1
ATOM 2188 C CA . MET A 1 284 ? -14.924 -10.338 20.740 1.00 75.62 284 MET A CA 1
ATOM 2189 C C . MET A 1 284 ? -13.617 -10.901 20.159 1.00 75.62 284 MET A C 1
ATOM 2191 O O . MET A 1 284 ? -12.576 -10.765 20.786 1.00 75.62 284 MET A O 1
ATOM 2195 N N . THR A 1 285 ? -13.650 -11.546 18.987 1.00 71.50 285 THR A N 1
ATOM 2196 C CA . THR A 1 285 ? -12.445 -12.025 18.292 1.00 71.50 285 THR A CA 1
ATOM 2197 C C . THR A 1 285 ? -11.872 -10.953 17.372 1.00 71.50 285 THR A C 1
ATOM 2199 O O . THR A 1 285 ? -10.663 -10.756 17.336 1.00 71.50 285 THR A O 1
ATOM 2202 N N . THR A 1 286 ? -12.726 -10.257 16.620 1.00 68.19 286 THR A N 1
ATOM 2203 C CA . THR A 1 286 ? -12.298 -9.221 15.663 1.00 68.19 286 THR A CA 1
ATOM 2204 C C . THR A 1 286 ? -12.375 -7.807 16.230 1.00 68.19 286 THR A C 1
ATOM 2206 O O . THR A 1 286 ? -11.894 -6.873 15.598 1.00 68.19 286 THR A O 1
ATOM 2209 N N . HIS A 1 287 ? -13.004 -7.640 17.393 1.00 73.25 287 HIS A N 1
ATOM 2210 C CA . HIS A 1 287 ? -13.319 -6.368 18.041 1.00 73.25 287 HIS A CA 1
ATOM 2211 C C . HIS A 1 287 ? -14.017 -5.354 17.124 1.00 73.25 287 HIS A C 1
ATOM 2213 O O . HIS A 1 287 ? -13.774 -4.144 17.175 1.00 73.25 287 HIS A O 1
ATOM 2219 N N . THR A 1 288 ? -14.908 -5.869 16.275 1.00 73.75 288 THR A N 1
ATOM 2220 C CA . THR A 1 288 ? -15.745 -5.088 15.364 1.00 73.75 288 THR A CA 1
ATOM 2221 C C . THR A 1 288 ? -17.219 -5.265 15.701 1.00 73.75 288 THR A C 1
ATOM 2223 O O . THR A 1 288 ? -17.655 -6.349 16.093 1.00 73.75 288 THR A O 1
ATOM 2226 N N . CYS A 1 289 ? -17.997 -4.198 15.525 1.00 76.88 289 CYS A N 1
ATOM 2227 C CA . CYS A 1 289 ? -19.450 -4.274 15.602 1.00 76.88 289 CYS A CA 1
ATOM 2228 C C . CYS A 1 289 ? -19.985 -4.958 14.340 1.00 76.88 289 CYS A C 1
ATOM 2230 O O . CYS A 1 289 ? -19.682 -4.548 13.216 1.00 76.88 289 CYS A O 1
ATOM 2232 N N . GLN A 1 290 ? -20.733 -6.040 14.529 1.00 82.75 290 GLN A N 1
ATOM 2233 C CA . GLN A 1 290 ? -21.323 -6.837 13.460 1.00 82.75 290 GLN A CA 1
ATOM 2234 C C . GLN A 1 290 ? -22.838 -6.728 13.539 1.00 82.75 290 GLN A C 1
ATOM 2236 O O . GLN A 1 290 ? -23.411 -6.953 14.603 1.00 82.75 290 GLN A O 1
ATOM 2241 N N . ASN A 1 291 ? -23.485 -6.414 12.416 1.00 84.81 291 ASN A N 1
ATOM 2242 C CA . ASN A 1 291 ? -24.943 -6.433 12.340 1.00 84.81 291 ASN A CA 1
ATOM 2243 C C . ASN A 1 291 ? -25.467 -7.821 12.710 1.00 84.81 291 ASN A C 1
ATOM 2245 O O . ASN A 1 291 ? -25.014 -8.832 12.167 1.00 84.81 291 ASN A O 1
ATOM 2249 N N . LEU A 1 292 ? -26.433 -7.849 13.620 1.00 82.50 292 LEU A N 1
ATOM 2250 C CA . LEU A 1 292 ? -27.136 -9.065 13.990 1.00 82.50 292 LEU A CA 1
ATOM 2251 C C . LEU A 1 292 ? -28.246 -9.322 12.973 1.00 82.50 292 LEU A C 1
ATOM 2253 O O . LEU A 1 292 ? -29.142 -8.499 12.791 1.00 82.50 292 LEU A O 1
ATOM 2257 N N . ASN A 1 293 ? -28.191 -10.485 12.330 1.00 84.38 293 ASN A N 1
ATOM 2258 C CA . ASN A 1 293 ? -29.279 -10.984 11.501 1.00 84.38 293 ASN A CA 1
ATOM 2259 C C . ASN A 1 293 ? -30.076 -11.993 12.320 1.00 84.38 293 ASN A C 1
ATOM 2261 O O . ASN A 1 293 ? -29.610 -13.112 12.541 1.00 84.38 293 ASN A O 1
ATOM 2265 N N . CYS A 1 294 ? -31.257 -11.587 12.772 1.00 78.62 294 CYS A N 1
ATOM 2266 C CA . CYS A 1 294 ? -32.133 -12.469 13.527 1.00 78.62 294 CYS A CA 1
ATOM 2267 C C . CYS A 1 294 ? -32.895 -13.428 12.594 1.00 78.62 294 CYS A C 1
ATOM 2269 O O . CYS A 1 294 ? -33.277 -13.023 11.490 1.00 78.62 294 CYS A O 1
ATOM 2271 N N . PRO A 1 295 ? -33.091 -14.696 12.999 1.00 80.19 295 PRO A N 1
ATOM 2272 C CA . PRO A 1 295 ? -33.997 -15.633 12.334 1.00 80.19 295 PRO A CA 1
ATOM 2273 C C . PRO A 1 295 ? -35.413 -15.059 12.154 1.00 80.19 295 PRO A C 1
ATOM 2275 O O . PRO A 1 295 ? -35.814 -14.165 12.891 1.00 80.19 295 PRO A O 1
ATOM 2278 N N . GLU A 1 296 ? -36.204 -15.601 11.217 1.00 72.06 296 GLU A N 1
ATOM 2279 C CA . GLU A 1 296 ? -37.557 -15.093 10.886 1.00 72.06 296 GLU A CA 1
ATOM 2280 C C . GLU A 1 296 ? -38.530 -15.011 12.081 1.00 72.06 296 GLU A C 1
ATOM 2282 O O . GLU A 1 296 ? -39.511 -14.276 12.031 1.00 72.06 296 GLU A O 1
ATOM 2287 N N . ASN A 1 297 ? -38.266 -15.757 13.153 1.00 70.44 297 ASN A N 1
ATOM 2288 C CA . ASN A 1 297 ? -39.060 -15.847 14.378 1.00 70.44 297 ASN A CA 1
ATOM 2289 C C . ASN A 1 297 ? -38.441 -15.109 15.584 1.00 70.44 297 ASN A C 1
ATOM 2291 O O . ASN A 1 297 ? -38.887 -15.293 16.719 1.00 70.44 297 ASN A O 1
ATOM 2295 N N . GLU A 1 298 ? -37.412 -14.294 15.358 1.00 74.44 298 GLU A N 1
ATOM 2296 C CA . GLU A 1 298 ? -36.754 -13.497 16.389 1.00 74.44 298 GLU A CA 1
ATOM 2297 C C . GLU A 1 298 ? -36.700 -12.025 15.972 1.00 74.44 298 GLU A C 1
ATOM 2299 O O . GLU A 1 298 ? -36.486 -11.686 14.807 1.00 74.44 298 GLU A O 1
ATOM 2304 N N . THR A 1 299 ? -36.878 -11.129 16.936 1.00 72.31 299 THR A N 1
ATOM 2305 C CA . THR A 1 299 ? -36.691 -9.694 16.740 1.00 72.31 299 THR A CA 1
ATOM 2306 C C . THR A 1 299 ? -35.398 -9.248 17.388 1.00 72.31 299 THR A C 1
ATOM 2308 O O . THR A 1 299 ? -34.886 -9.844 18.336 1.00 72.31 299 THR A O 1
ATOM 2311 N N . LEU A 1 300 ? -34.833 -8.182 16.840 1.00 72.62 300 LEU A N 1
ATOM 2312 C CA . LEU A 1 300 ? -33.615 -7.618 17.371 1.00 72.62 300 LEU A CA 1
ATOM 2313 C C . LEU A 1 300 ? -33.936 -6.712 18.565 1.00 72.62 300 LEU A C 1
ATOM 2315 O O . LEU A 1 300 ? -34.685 -5.743 18.435 1.00 72.62 300 LEU A O 1
ATOM 2319 N N . PHE A 1 301 ? -33.328 -7.003 19.712 1.00 72.25 301 PHE A N 1
ATOM 2320 C CA . PHE A 1 301 ? -33.469 -6.219 20.930 1.00 72.25 301 PHE A CA 1
ATOM 2321 C C . PHE A 1 301 ? -32.139 -6.160 21.685 1.00 72.25 301 PHE A C 1
ATOM 2323 O O . PHE A 1 301 ? -31.596 -7.183 22.100 1.00 72.25 301 PHE A O 1
ATOM 2330 N N . ASN A 1 302 ? -31.616 -4.944 21.866 1.00 73.88 302 ASN A N 1
ATOM 2331 C CA . ASN A 1 302 ? -30.443 -4.645 22.693 1.00 73.88 302 ASN A CA 1
ATOM 2332 C C . ASN A 1 302 ? -29.261 -5.624 22.500 1.00 73.88 302 ASN A C 1
ATOM 2334 O O . ASN A 1 302 ? -28.849 -6.305 23.438 1.00 73.88 302 ASN A O 1
ATOM 2338 N N . HIS A 1 303 ? -28.721 -5.697 21.278 1.00 79.62 303 HIS A N 1
ATOM 2339 C CA . HIS A 1 303 ? -27.585 -6.558 20.911 1.00 79.62 303 HIS A CA 1
ATOM 2340 C C . HIS A 1 303 ? -27.845 -8.072 20.972 1.00 79.62 303 HIS A C 1
ATOM 2342 O O . HIS A 1 303 ? -26.900 -8.865 20.975 1.00 79.62 303 HIS A O 1
ATOM 2348 N N . THR A 1 304 ? -29.109 -8.490 21.022 1.00 78.06 304 THR A N 1
ATOM 2349 C CA . THR A 1 304 ? -29.503 -9.900 21.001 1.00 78.06 304 THR A CA 1
ATOM 2350 C C . THR A 1 304 ? -30.693 -10.115 20.078 1.00 78.06 304 THR A C 1
ATOM 2352 O O . THR A 1 304 ? -31.501 -9.210 19.867 1.00 78.06 304 THR A O 1
ATOM 2355 N N . CYS A 1 305 ? -30.788 -11.315 19.517 1.00 77.81 305 CYS A N 1
ATOM 2356 C CA . CYS A 1 305 ? -32.014 -11.771 18.887 1.00 77.81 305 CYS A CA 1
ATOM 2357 C C . CYS A 1 305 ? -32.868 -12.431 19.964 1.00 77.81 305 CYS A C 1
ATOM 2359 O O . CYS A 1 305 ? -32.407 -13.331 20.669 1.00 77.81 305 CYS A O 1
ATOM 2361 N N . VAL A 1 306 ? -34.076 -11.913 20.146 1.00 74.81 306 VAL A N 1
ATOM 2362 C CA . VAL A 1 306 ? -35.036 -12.419 21.120 1.00 74.81 306 VAL A CA 1
ATOM 2363 C C . VAL A 1 306 ? -36.183 -13.064 20.368 1.00 74.81 306 VAL A C 1
ATOM 2365 O O . VAL A 1 306 ? -36.710 -12.496 19.411 1.00 74.81 306 VAL A O 1
ATOM 2368 N N . LYS A 1 307 ? -36.577 -14.267 20.793 1.00 72.25 307 LYS A N 1
ATOM 2369 C CA . LYS A 1 307 ? -37.825 -14.861 20.316 1.00 72.25 307 LYS A CA 1
ATOM 2370 C C . LYS A 1 307 ? -38.955 -13.927 20.663 1.00 72.25 307 LYS A C 1
ATOM 2372 O O . LYS A 1 307 ? -39.061 -13.487 21.805 1.00 72.25 307 LYS A O 1
ATOM 2377 N N . CYS A 1 308 ? -39.769 -13.639 19.665 1.00 66.62 308 CYS A N 1
ATOM 2378 C CA . CYS A 1 308 ? -40.850 -12.714 19.856 1.00 66.62 308 CYS A CA 1
ATOM 2379 C C . CYS A 1 308 ? -42.100 -13.197 19.150 1.00 66.62 308 CYS A C 1
ATOM 2381 O O . CYS A 1 308 ? -42.155 -13.249 17.920 1.00 66.62 308 CYS A O 1
ATOM 2383 N N . ASN A 1 309 ? -43.101 -13.553 19.950 1.00 70.00 309 ASN A N 1
ATOM 2384 C CA . ASN A 1 309 ? -44.409 -13.922 19.451 1.00 70.00 309 ASN A CA 1
ATOM 2385 C C . ASN A 1 309 ? -45.317 -12.693 19.489 1.00 70.00 309 ASN A C 1
ATOM 2387 O O . ASN A 1 309 ? -45.445 -12.008 20.504 1.00 70.00 309 ASN A O 1
ATOM 2391 N N . LEU A 1 310 ? -45.974 -12.407 18.365 1.00 68.81 310 LEU A N 1
ATOM 2392 C CA . LEU A 1 310 ? -47.047 -11.418 18.331 1.00 68.81 310 LEU A CA 1
ATOM 2393 C C . LEU A 1 310 ? -48.080 -11.758 19.416 1.00 68.81 310 LEU A C 1
ATOM 2395 O O . LEU A 1 310 ? -48.563 -12.886 19.455 1.00 68.81 310 LEU A O 1
ATOM 2399 N N . PHE A 1 311 ? -48.431 -10.759 20.231 1.00 71.00 311 PHE A N 1
ATOM 2400 C CA . PHE A 1 311 ? -49.400 -10.847 21.335 1.00 71.00 311 PHE A CA 1
ATOM 2401 C C . PHE A 1 311 ? -48.934 -11.552 22.615 1.00 71.00 311 PHE A C 1
ATOM 2403 O O . PHE A 1 311 ? -49.748 -11.670 23.516 1.00 71.00 311 PHE A O 1
ATOM 2410 N N . ASP A 1 312 ? -47.657 -11.914 22.735 1.00 72.69 312 ASP A N 1
ATOM 2411 C CA . ASP A 1 312 ? -47.036 -12.258 24.024 1.00 72.69 312 ASP A CA 1
ATOM 2412 C C . ASP A 1 312 ? -46.791 -10.957 24.816 1.00 72.69 312 ASP A C 1
ATOM 2414 O O . ASP A 1 312 ? -45.851 -10.205 24.549 1.00 72.69 312 ASP A O 1
ATOM 2418 N N . PHE A 1 313 ? -47.737 -10.584 25.672 1.00 75.81 313 PHE A N 1
ATOM 2419 C CA . PHE A 1 313 ? -47.730 -9.336 26.434 1.00 75.81 313 PHE A CA 1
ATOM 2420 C C . PHE A 1 313 ? -47.074 -9.484 27.808 1.00 75.81 313 PHE A C 1
ATOM 2422 O O . PHE A 1 313 ? -46.742 -8.463 28.420 1.00 75.81 313 PHE A O 1
ATOM 2429 N N . ASP A 1 314 ? -46.881 -10.712 28.289 1.00 75.94 314 ASP A N 1
ATOM 2430 C CA . ASP A 1 314 ? -46.165 -10.998 29.533 1.00 75.94 314 ASP A CA 1
ATOM 2431 C C . ASP A 1 314 ? -44.678 -11.366 29.319 1.00 75.94 314 ASP A C 1
ATOM 2433 O O . ASP A 1 314 ? -43.902 -11.398 30.281 1.00 75.94 314 ASP A O 1
ATOM 2437 N N . ASN A 1 315 ? -44.261 -11.498 28.054 1.00 69.69 315 ASN A N 1
ATOM 2438 C CA . ASN A 1 315 ? -42.926 -11.853 27.572 1.00 69.69 315 ASN A CA 1
ATOM 2439 C C . ASN A 1 315 ? -42.444 -13.230 28.063 1.00 69.69 315 ASN A C 1
ATOM 2441 O O . ASN A 1 315 ? -41.241 -13.419 28.296 1.00 69.69 315 ASN A O 1
ATOM 2445 N N . ASN A 1 316 ? -43.354 -14.188 28.250 1.00 76.94 316 ASN A N 1
ATOM 2446 C CA . ASN A 1 316 ? -43.024 -15.541 28.695 1.00 76.94 316 ASN A CA 1
ATOM 2447 C C . ASN A 1 316 ? -42.683 -16.504 27.538 1.00 76.94 316 ASN A C 1
ATOM 2449 O O . ASN A 1 316 ? -42.295 -17.647 27.788 1.00 76.94 316 ASN A O 1
ATOM 2453 N N . THR A 1 317 ? -42.730 -16.031 26.287 1.00 72.06 317 THR A N 1
ATOM 2454 C CA . THR A 1 317 ? -42.494 -16.766 25.030 1.00 72.06 317 THR A CA 1
ATOM 2455 C C . THR A 1 317 ? -43.591 -17.747 24.611 1.00 72.06 317 THR A C 1
ATOM 2457 O O . THR A 1 317 ? -43.443 -18.432 23.594 1.00 72.06 317 THR A O 1
ATOM 2460 N N . GLU A 1 318 ? -44.709 -17.782 25.323 1.00 79.62 318 GLU A N 1
ATOM 2461 C CA . GLU A 1 318 ? -45.952 -18.458 24.964 1.00 79.62 318 GLU A CA 1
ATOM 2462 C C . GLU A 1 318 ? -47.018 -17.399 24.648 1.00 79.62 318 GLU A C 1
ATOM 2464 O O . GLU A 1 318 ? -46.937 -16.269 25.103 1.00 79.62 318 GLU A O 1
ATOM 2469 N N . VAL A 1 319 ? -47.980 -17.733 23.782 1.00 78.06 319 VAL A N 1
ATOM 2470 C CA . VAL A 1 319 ? -49.160 -16.880 23.575 1.00 78.06 319 VAL A CA 1
ATOM 2471 C C . VAL A 1 319 ? -50.335 -17.606 24.197 1.00 78.06 319 VAL A C 1
ATOM 2473 O O . VAL A 1 319 ? -50.798 -18.616 23.655 1.00 78.06 319 VAL A O 1
ATOM 2476 N N . ASP A 1 320 ? -50.796 -17.120 25.340 1.00 81.31 320 ASP A N 1
ATOM 2477 C CA . ASP A 1 320 ? -51.815 -17.767 26.147 1.00 81.31 320 ASP A CA 1
ATOM 2478 C C . ASP A 1 320 ? -52.855 -16.778 26.710 1.00 81.31 320 ASP A C 1
ATOM 2480 O O . ASP A 1 320 ? -53.047 -15.655 26.237 1.00 81.31 320 ASP A O 1
ATOM 2484 N N . ILE A 1 321 ? -53.658 -17.246 27.667 1.00 84.00 321 ILE A N 1
ATOM 2485 C CA . ILE A 1 321 ? -54.743 -16.448 28.239 1.00 84.00 321 ILE A CA 1
ATOM 2486 C C . ILE A 1 321 ? -54.235 -15.311 29.137 1.00 84.00 321 ILE A C 1
ATOM 2488 O O . ILE A 1 321 ? -54.935 -14.310 29.300 1.00 84.00 321 ILE A O 1
ATOM 2492 N N . PHE A 1 322 ? -53.048 -15.443 29.725 1.00 82.50 322 PHE A N 1
ATOM 2493 C CA . PHE A 1 322 ? -52.462 -14.442 30.608 1.00 82.50 322 PHE A CA 1
ATOM 2494 C C . PHE A 1 322 ? -52.029 -13.197 29.834 1.00 82.50 322 PHE A C 1
ATOM 2496 O O . PHE A 1 322 ? -52.203 -12.088 30.342 1.00 82.50 322 PHE A O 1
ATOM 2503 N N . ASP A 1 323 ? -51.648 -13.337 28.566 1.00 80.31 323 ASP A N 1
ATOM 2504 C CA . ASP A 1 323 ? -51.417 -12.198 27.674 1.00 80.31 323 ASP A CA 1
ATOM 2505 C C . ASP A 1 323 ? -52.658 -11.321 27.513 1.00 80.31 323 ASP A C 1
ATOM 2507 O O . ASP A 1 323 ? -52.612 -10.091 27.630 1.00 80.31 323 ASP A O 1
ATOM 2511 N N . ALA A 1 324 ? -53.813 -11.957 27.297 1.00 80.12 324 ALA A N 1
ATOM 2512 C CA . ALA A 1 324 ? -55.085 -11.255 27.195 1.00 80.12 324 ALA A CA 1
ATOM 2513 C C . ALA A 1 324 ? -55.449 -10.551 28.513 1.00 80.12 324 ALA A C 1
ATOM 2515 O O . ALA A 1 324 ? -55.989 -9.441 28.488 1.00 80.12 324 ALA A O 1
ATOM 2516 N N . VAL A 1 325 ? -55.126 -11.160 29.660 1.00 84.44 325 VAL A N 1
ATOM 2517 C CA . VAL A 1 325 ? -55.317 -10.547 30.984 1.00 84.44 325 VAL A CA 1
ATOM 2518 C C . VAL A 1 325 ? -54.459 -9.288 31.125 1.00 84.44 325 VAL A C 1
ATOM 2520 O O . VAL A 1 325 ? -54.989 -8.243 31.505 1.00 84.44 325 VAL A O 1
ATOM 2523 N N . ILE A 1 326 ? -53.178 -9.336 30.750 1.00 80.81 326 ILE A N 1
ATOM 2524 C CA . ILE A 1 326 ? -52.289 -8.166 30.798 1.00 80.81 326 ILE A CA 1
ATOM 2525 C C . ILE A 1 326 ? -52.780 -7.047 29.872 1.00 80.81 326 ILE A C 1
ATOM 2527 O O . ILE A 1 326 ? -52.831 -5.880 30.279 1.00 80.81 326 ILE A O 1
ATOM 2531 N N . ALA A 1 327 ? -53.196 -7.379 28.648 1.00 77.88 327 ALA A N 1
ATOM 2532 C CA . ALA A 1 327 ? -53.752 -6.396 27.721 1.00 77.88 327 ALA A CA 1
ATOM 2533 C C . ALA A 1 327 ? -55.006 -5.711 28.297 1.00 77.88 327 ALA A C 1
ATOM 2535 O O . ALA A 1 327 ? -55.136 -4.485 28.228 1.00 77.88 327 ALA A O 1
ATOM 2536 N N . LEU A 1 328 ? -55.911 -6.479 28.915 1.00 78.94 328 LEU A N 1
ATOM 2537 C CA . LEU A 1 328 ? -57.118 -5.958 29.562 1.00 78.94 328 LEU A CA 1
ATOM 2538 C C . LEU A 1 328 ? -56.800 -5.082 30.779 1.00 78.94 328 LEU A C 1
ATOM 2540 O O . LEU A 1 328 ? -57.457 -4.056 30.972 1.00 78.94 328 LEU A O 1
ATOM 2544 N N . GLU A 1 329 ? -55.785 -5.425 31.573 1.00 82.38 329 GLU A N 1
ATOM 2545 C CA . GLU A 1 329 ? -55.337 -4.574 32.676 1.00 82.38 329 GLU A CA 1
ATOM 2546 C C . GLU A 1 329 ? -54.855 -3.206 32.186 1.00 82.38 329 GLU A C 1
ATOM 2548 O O . GLU A 1 329 ? -55.216 -2.185 32.776 1.00 82.38 329 GLU A O 1
ATOM 2553 N N . TYR A 1 330 ? -54.072 -3.161 31.106 1.00 77.88 330 TYR A N 1
ATOM 2554 C CA . TYR A 1 330 ? -53.617 -1.905 30.501 1.00 77.88 330 TYR A CA 1
ATOM 2555 C C . TYR A 1 330 ? -54.802 -1.055 30.024 1.00 77.88 330 TYR A C 1
ATOM 2557 O O . TYR A 1 330 ? -54.901 0.120 30.388 1.00 77.88 330 TYR A O 1
ATOM 2565 N N . ILE A 1 331 ? -55.763 -1.665 29.318 1.00 78.62 331 ILE A N 1
ATOM 2566 C CA . ILE A 1 331 ? -56.999 -0.988 28.888 1.00 78.62 331 ILE A CA 1
ATOM 2567 C C . ILE A 1 331 ? -57.769 -0.442 30.097 1.00 78.62 331 ILE A C 1
ATOM 2569 O O . ILE A 1 331 ? -58.242 0.695 30.067 1.00 78.62 331 ILE A O 1
ATOM 2573 N N . SER A 1 332 ? -57.867 -1.218 31.183 1.00 78.88 332 SER A N 1
ATOM 2574 C CA . SER A 1 332 ? -58.577 -0.815 32.404 1.00 78.88 332 SER A CA 1
ATOM 2575 C C . SER A 1 332 ? -57.942 0.400 33.093 1.00 78.88 332 SER A C 1
ATOM 2577 O O . SER A 1 332 ? -58.641 1.200 33.713 1.00 78.88 332 SER A O 1
ATOM 2579 N N . LYS A 1 333 ? -56.624 0.578 32.927 1.00 82.06 333 LYS A N 1
ATOM 2580 C CA . LYS A 1 333 ? -55.842 1.721 33.424 1.00 82.06 333 LYS A CA 1
ATOM 2581 C C . LYS A 1 333 ? -55.908 2.940 32.490 1.00 82.06 333 LYS A C 1
ATOM 2583 O O . LYS A 1 333 ? -55.322 3.971 32.801 1.00 82.06 333 LYS A O 1
ATOM 2588 N N . GLY A 1 334 ? -56.639 2.848 31.376 1.00 77.69 334 GLY A N 1
ATOM 2589 C CA . GLY A 1 334 ? -56.765 3.912 30.376 1.00 77.69 334 GLY A CA 1
ATOM 2590 C C . GLY A 1 334 ? -55.628 3.948 29.352 1.00 77.69 334 GLY A C 1
ATOM 2591 O O . GLY A 1 334 ? -55.606 4.845 28.507 1.00 77.69 334 GLY A O 1
ATOM 2592 N N . GLU A 1 335 ? -54.712 2.979 29.390 1.00 78.00 335 GLU A N 1
ATOM 2593 C CA . GLU A 1 335 ? -53.642 2.850 28.407 1.00 78.00 335 GLU A CA 1
ATOM 2594 C C . GLU A 1 335 ? -54.202 2.231 27.122 1.00 78.00 335 GLU A C 1
ATOM 2596 O O . GLU A 1 335 ? -54.812 1.164 27.118 1.00 78.00 335 GLU A O 1
ATOM 2601 N N . ILE A 1 336 ? -54.005 2.918 25.999 1.00 70.62 336 ILE A N 1
ATOM 2602 C CA . ILE A 1 336 ? -54.509 2.491 24.680 1.00 70.62 336 ILE A CA 1
ATOM 2603 C C . ILE A 1 336 ? -53.437 1.788 23.843 1.00 70.62 336 ILE A C 1
ATOM 2605 O O . ILE A 1 336 ? -53.677 1.402 22.699 1.00 70.62 336 ILE A O 1
ATOM 2609 N N . GLN A 1 337 ? -52.241 1.658 24.406 1.00 70.06 337 GLN A N 1
ATOM 2610 C CA . GLN A 1 337 ? -51.058 1.150 23.746 1.00 70.06 337 GLN A CA 1
ATOM 2611 C C . GLN A 1 337 ? -50.255 0.298 24.722 1.00 70.06 337 GLN A C 1
ATOM 2613 O O . GLN A 1 337 ? -49.988 0.738 25.838 1.00 70.06 337 GLN A O 1
ATOM 2618 N N . ILE A 1 338 ? -49.819 -0.876 24.273 1.00 70.25 338 ILE A N 1
ATOM 2619 C CA . ILE A 1 338 ? -48.907 -1.730 25.034 1.00 70.25 338 ILE A CA 1
ATOM 2620 C C . ILE A 1 338 ? -47.615 -1.930 24.238 1.00 70.25 338 ILE A C 1
ATOM 2622 O O . ILE A 1 338 ? -47.640 -2.106 23.013 1.00 70.25 338 ILE A O 1
ATOM 2626 N N . ALA A 1 339 ? -46.483 -1.818 24.929 1.00 60.31 339 ALA A N 1
ATOM 2627 C CA . ALA A 1 339 ? -45.182 -2.141 24.365 1.00 60.31 339 ALA A CA 1
ATOM 2628 C C . ALA A 1 339 ? -44.971 -3.653 24.489 1.00 60.31 339 ALA A C 1
ATOM 2630 O O . ALA A 1 339 ? -45.027 -4.190 25.591 1.00 60.31 339 ALA A O 1
ATOM 2631 N N . ASN A 1 340 ? -44.743 -4.318 23.361 1.00 62.91 340 ASN A N 1
ATOM 2632 C CA . ASN A 1 340 ? -44.314 -5.712 23.294 1.00 62.91 340 ASN A CA 1
ATOM 2633 C C . ASN A 1 340 ? -42.864 -5.713 22.763 1.00 62.91 340 ASN A C 1
ATOM 2635 O O . ASN A 1 340 ? -42.501 -4.843 21.965 1.00 62.91 340 ASN A O 1
ATOM 2639 N N . LEU A 1 341 ? -42.034 -6.670 23.186 1.00 55.97 341 LEU A N 1
ATOM 2640 C CA . LEU A 1 341 ? -40.680 -6.893 22.658 1.00 55.97 341 LEU A CA 1
ATOM 2641 C C . LEU A 1 341 ? -40.623 -6.978 21.112 1.00 55.97 341 LEU A C 1
ATOM 2643 O O . LEU A 1 341 ? -39.564 -6.760 20.523 1.00 55.97 341 LEU A O 1
ATOM 2647 N N . CYS A 1 342 ? -41.748 -7.260 20.438 1.00 55.38 342 CYS A N 1
ATOM 2648 C CA . CYS A 1 342 ? -41.803 -7.476 18.985 1.00 55.38 342 CYS A CA 1
ATOM 2649 C C . CYS A 1 342 ? -42.016 -6.195 18.188 1.00 55.38 342 CYS A C 1
ATOM 2651 O O . CYS A 1 342 ? -41.884 -6.185 16.962 1.00 55.38 342 CYS A O 1
ATOM 2653 N N . THR A 1 343 ? -42.419 -5.117 18.851 1.00 54.69 343 THR A N 1
ATOM 2654 C CA . THR A 1 343 ? -42.661 -3.854 18.175 1.00 54.69 343 THR A CA 1
ATOM 2655 C C . THR A 1 343 ? -41.367 -3.049 18.107 1.00 54.69 343 THR A C 1
ATOM 2657 O O . THR A 1 343 ? -40.638 -2.958 19.090 1.00 54.69 343 THR A O 1
ATOM 2660 N N . THR A 1 344 ? -41.062 -2.484 16.931 1.00 47.12 344 THR A N 1
ATOM 2661 C CA . THR A 1 344 ? -39.921 -1.573 16.695 1.00 47.12 344 THR A CA 1
ATOM 2662 C C . THR A 1 344 ? -39.803 -0.514 17.802 1.00 47.12 344 THR A C 1
ATOM 2664 O O . THR A 1 344 ? -40.797 -0.263 18.475 1.00 47.12 344 THR A O 1
ATOM 2667 N N . PRO A 1 345 ? -38.677 0.211 17.957 1.00 44.78 345 PRO A N 1
ATOM 2668 C CA . PRO A 1 345 ? -38.524 1.224 19.016 1.00 44.78 345 PRO A CA 1
ATOM 2669 C C . PRO A 1 345 ? -39.653 2.279 19.085 1.00 44.78 345 PRO A C 1
ATOM 2671 O O . PRO A 1 345 ? -39.850 2.911 20.118 1.00 44.78 345 PRO A O 1
ATOM 2674 N N . GLU A 1 346 ? -40.412 2.446 17.996 1.00 47.16 346 GLU A N 1
ATOM 2675 C CA . GLU A 1 346 ? -41.575 3.336 17.864 1.00 47.16 346 GLU A CA 1
ATOM 2676 C C . GLU A 1 346 ? -42.929 2.601 17.739 1.00 47.16 346 GLU A C 1
ATOM 2678 O O . GLU A 1 346 ? -43.988 3.227 17.699 1.00 47.16 346 GLU A O 1
ATOM 2683 N N . GLY A 1 347 ? -42.919 1.272 17.652 1.00 48.41 347 GLY A N 1
ATOM 2684 C CA . GLY A 1 347 ? -44.116 0.460 17.510 1.00 48.41 347 GLY A CA 1
ATOM 2685 C C . GLY A 1 347 ? -44.759 0.257 18.875 1.00 48.41 347 GLY A C 1
ATOM 2686 O O . GLY A 1 347 ? -44.137 -0.232 19.808 1.00 48.41 347 GLY A O 1
ATOM 2687 N N . LYS A 1 348 ? -46.022 0.632 19.004 1.00 57.00 348 LYS A N 1
ATOM 2688 C CA . LYS A 1 348 ? -46.871 0.219 20.117 1.00 57.00 348 LYS A CA 1
ATOM 2689 C C . LYS A 1 348 ? -48.070 -0.488 19.517 1.00 57.00 348 LYS A C 1
ATOM 2691 O O . LYS A 1 348 ? -48.584 -0.045 18.486 1.00 57.00 348 LYS A O 1
ATOM 2696 N N . ILE A 1 349 ? -48.516 -1.574 20.137 1.00 63.59 349 ILE A N 1
ATOM 2697 C CA . ILE A 1 349 ? -49.723 -2.258 19.677 1.00 63.59 349 ILE A CA 1
ATOM 2698 C C . ILE A 1 349 ? -50.917 -1.415 20.134 1.00 63.59 349 ILE A C 1
ATOM 2700 O O . ILE A 1 349 ? -51.136 -1.234 21.330 1.00 63.59 349 ILE A O 1
ATOM 2704 N N . ASP A 1 350 ? -51.650 -0.848 19.171 1.00 66.75 350 ASP A N 1
ATOM 2705 C CA . ASP A 1 350 ? -52.883 -0.097 19.420 1.00 66.75 350 ASP A CA 1
ATOM 2706 C C . ASP A 1 350 ? -53.997 -1.075 19.804 1.00 66.75 350 ASP A C 1
ATOM 2708 O O . ASP A 1 350 ? -54.567 -1.766 18.954 1.00 66.75 350 ASP A O 1
ATOM 2712 N N . LEU A 1 351 ? -54.308 -1.120 21.098 1.00 64.50 351 LEU A N 1
ATOM 2713 C CA . LEU A 1 351 ? -55.294 -2.037 21.665 1.00 64.50 351 LEU A CA 1
ATOM 2714 C C . LEU A 1 351 ? -56.712 -1.754 21.139 1.00 64.50 351 LEU A C 1
ATOM 2716 O O . LEU A 1 351 ? -57.558 -2.645 21.150 1.00 64.50 351 LEU A O 1
ATOM 2720 N N . LYS A 1 352 ? -56.980 -0.553 20.597 1.00 59.59 352 LYS A N 1
ATOM 2721 C CA . LYS A 1 352 ? -58.270 -0.228 19.959 1.00 59.59 352 LYS A CA 1
ATOM 2722 C C . LYS A 1 352 ? -58.424 -0.853 18.573 1.00 59.59 352 LYS A C 1
ATOM 2724 O O . LYS A 1 352 ? -59.551 -1.030 18.118 1.00 59.59 352 LYS A O 1
ATOM 2729 N N . LYS A 1 353 ? -57.321 -1.198 17.900 1.00 55.72 353 LYS A N 1
ATOM 2730 C CA . LYS A 1 353 ? -57.336 -1.857 16.581 1.00 55.72 353 LYS A CA 1
ATOM 2731 C C . LYS A 1 353 ? -57.445 -3.376 16.655 1.00 55.72 353 LYS A C 1
ATOM 2733 O O . LYS A 1 353 ? -57.745 -3.988 15.636 1.00 55.72 353 LYS A O 1
ATOM 2738 N N . ILE A 1 354 ? -57.248 -3.974 17.832 1.00 57.69 354 ILE A N 1
ATOM 2739 C CA . ILE A 1 354 ? -57.359 -5.430 18.032 1.00 57.69 354 ILE A CA 1
ATOM 2740 C C . ILE A 1 354 ? -58.812 -5.921 17.894 1.00 57.69 354 ILE A C 1
ATOM 2742 O O . ILE A 1 354 ? -59.046 -7.113 17.755 1.00 57.69 354 ILE A O 1
ATOM 2746 N N . GLY A 1 355 ? -59.797 -5.019 17.814 1.00 44.75 355 GLY A N 1
ATOM 2747 C CA . GLY A 1 355 ? -61.156 -5.399 17.448 1.00 44.75 355 GLY A CA 1
ATOM 2748 C C . GLY A 1 355 ? -61.772 -6.345 18.474 1.00 44.75 355 GLY A C 1
ATOM 2749 O O . GLY A 1 355 ? -62.079 -7.493 18.167 1.00 44.75 355 GLY A O 1
ATOM 2750 N N . LEU A 1 356 ? -62.030 -5.842 19.683 1.00 41.09 356 LEU A N 1
ATOM 2751 C CA . LEU A 1 356 ? -63.127 -6.397 20.467 1.00 41.09 356 LEU A CA 1
ATOM 2752 C C . LEU A 1 356 ? -64.399 -6.098 19.671 1.00 41.09 356 LEU A C 1
ATOM 2754 O O . LEU A 1 356 ? -64.896 -4.970 19.681 1.00 41.09 356 LEU A O 1
ATOM 2758 N N . CYS A 1 357 ? -64.860 -7.082 18.895 1.00 33.62 357 CYS A N 1
ATOM 2759 C CA . CYS A 1 357 ? -66.177 -7.026 18.282 1.00 33.62 357 CYS A CA 1
ATOM 2760 C C . CYS A 1 357 ? -67.169 -6.678 19.391 1.00 33.62 357 CYS A C 1
ATOM 2762 O O . CYS A 1 357 ? -67.205 -7.333 20.433 1.00 33.62 357 CYS A O 1
ATOM 2764 N N . SER A 1 358 ? -67.908 -5.593 19.177 1.00 32.19 358 SER A N 1
ATOM 2765 C CA . SER A 1 358 ? -69.023 -5.212 20.031 1.00 32.19 358 SER A CA 1
ATOM 2766 C C . SER A 1 358 ? -69.982 -6.398 20.076 1.00 32.19 358 SER A C 1
ATOM 2768 O O . SER A 1 358 ? -70.412 -6.867 19.022 1.00 32.19 358 SER A O 1
ATOM 2770 N N . ILE A 1 359 ? -70.237 -6.911 21.280 1.00 35.03 359 ILE A N 1
ATOM 2771 C CA . ILE A 1 359 ? -71.306 -7.885 21.529 1.00 35.03 359 ILE A CA 1
ATOM 2772 C C . ILE A 1 359 ? -72.649 -7.177 21.376 1.00 35.03 359 ILE A C 1
ATOM 2774 O O . ILE A 1 359 ? -72.756 -6.034 21.885 1.00 35.03 359 ILE A O 1
#

pLDDT: mean 87.01, std 14.89, range [32.19, 98.94]

Radius of gyration: 28.08 Å; chains: 1; bounding box: 96×40×60 Å